Protein 3R6O (pdb70)

Organism: Mycobacteroides abscessus (strain ATCC 19977 / DSM 44196 / CCUG 20993 / CIP 104536 / JCM 13569 / NCTC 13031 / TMC 1543 / L948) (NCBI:txid561007)

Radius of gyration: 17.58 Å; Cα contacts (8 Å, |Δi|>4): 702; chains: 1; bounding box: 36×49×52 Å

Sequence (265 aa):
MNLRIVSFAWQPGVLIDDDTVAPLAPMSARELIALLPQISPLISDELVPLDSVALGAPIPEPGQVIALGFNYPTHDPVVFMKSPTSISGPRRDAVIAPRTSHALDYEIEIAVVIGKPGYRIEERSQAIKHVAGYMLANDITARDVALPFGQAQVVRGKGYPTFCPTGPWLFTTGSDTTFETFDFELRINGELRQSGSTVDMTLGFAEVVETVSATIALRAGDIILTGTPGGCGFQFDPPRYLRPGDVIEAHSAKLGKMRLPVHDEKP

Nearest PDB structures (foldseek):
  3r6o-assembly1_A-2  TM=1.004E+00  e=3.373E-67  Mycobacteroides abscessus ATCC 19977
  8suu-assembly1_B  TM=9.000E-01  e=5.835E-30  Bacillus subtilis
  6v77-assembly1_B  TM=8.816E-01  e=5.096E-28  Mycolicibacterium smegmatis MC2 155
  6j5x-assembly1_B  TM=8.726E-01  e=1.310E-27  Corynebacterium glutamicum
  6v77-assembly1_A  TM=8.722E-01  e=5.234E-27  Mycolicibacterium smegmatis MC2 155

CATH classification: 2.30.30.980 (+1 more: 3.90.850.10)

Foldseek 3Di:
DFWWWWCFVVWIWTALDPFAIDTCVVLLLLVCLQVCQPCVCVDVVPGHTPVPTHTKASLLQFPWEWEWFVQFPQGCIDIDTEASQQEIEQAEAQEAEPPAPFKKKFKFKKWFFRAWDALQDLQCLLVGTQAIKIKIQIFRCCQQCVPCVGNRRVGRYDHNRIYIARTGGGCHPPSDDDKWWKFKAKPPHTQFTDIQVRGNQHSSRVSNVVRNVDIHGGSYMYGRGGHHRMQVVDVVGDGDDQQIWMWMDIPRTGIGTYHYHYDDD

Solvent-accessible surface area: 11891 Å² total; per-residue (Å²): 75,52,20,61,8,2,7,56,92,137,43,10,0,28,13,78,55,68,116,30,12,45,87,31,83,115,112,83,8,100,60,40,5,50,54,15,99,87,45,16,82,60,31,40,96,83,120,104,68,28,136,82,34,61,8,9,11,6,2,50,128,5,51,35,0,0,0,6,11,112,1,6,99,92,43,124,26,58,65,37,87,3,37,57,106,0,25,13,1,1,106,65,27,0,58,6,8,153,91,13,169,12,4,0,0,8,0,1,0,0,0,0,0,8,108,79,16,113,149,10,115,121,95,103,0,30,70,33,6,12,0,0,0,0,0,0,2,0,2,0,44,51,16,8,101,88,99,108,142,58,69,42,104,135,0,9,14,53,89,25,0,0,1,0,0,8,18,0,16,3,17,36,95,41,119,94,38,38,72,3,95,5,40,0,81,2,82,42,82,86,22,2,78,12,22,12,108,74,17,77,30,25,10,26,49,0,0,38,65,2,0,37,109,36,62,3,183,22,0,2,0,0,0,0,0,7,5,12,17,0,0,86,68,92,140,106,72,72,47,14,122,91,60,6,24,0,49,1,90,2,91,74,0,10,59,5,130,0,34,0,101,70,69,178,166

B-factor: mean 30.68, std 13.82, range [18.3, 91.75]

Structure (mmCIF, N/CA/C/O backbone):
data_3R6O
#
_entry.id   3R6O
#
_cell.length_a   90.680
_cell.length_b   90.680
_cell.length_c   76.130
_cell.angle_alpha   90.00
_cell.angle_beta   90.00
_cell.angle_gamma   90.00
#
_symmetry.space_group_name_H-M   'I 41'
#
loop_
_entity.id
_entity.type
_entity.pdbx_description
1 polymer '2-hydroxyhepta-2,4-diene-1, 7-dioateisome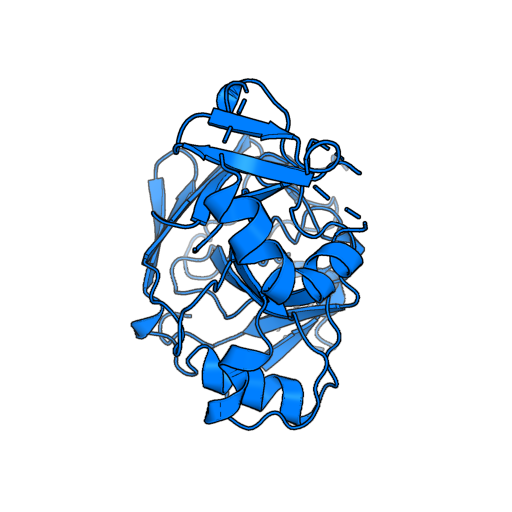rase'
2 non-polymer 'MAGNESIUM ION'
3 non-polymer 'CHLORIDE ION'
4 water water
#
loop_
_atom_site.group_PDB
_atom_site.id
_atom_site.type_symbol
_atom_site.label_atom_id
_atom_site.label_alt_id
_atom_site.label_comp_id
_atom_site.label_asym_id
_atom_site.label_entity_id
_atom_site.label_seq_id
_atom_site.pdbx_PDB_ins_code
_atom_site.Cartn_x
_atom_site.Cartn_y
_atom_site.Cartn_z
_atom_site.occupancy
_atom_site.B_iso_or_equiv
_atom_site.auth_seq_id
_atom_site.auth_comp_id
_atom_site.auth_asym_id
_atom_site.auth_atom_id
_atom_site.pdbx_PDB_model_num
ATOM 1 N N . MET A 1 22 ? 72.476 -9.785 -15.759 1.00 42.45 1 MET A N 1
ATOM 2 C CA . MET A 1 22 ? 71.038 -10.192 -15.670 1.00 42.43 1 MET A CA 1
ATOM 3 C C . MET A 1 22 ? 70.210 -9.340 -14.680 1.00 41.83 1 MET A C 1
ATOM 4 O O . MET A 1 22 ? 69.016 -9.147 -14.891 1.00 41.65 1 MET A O 1
ATOM 6 N N . ASN A 1 23 ? 70.820 -8.860 -13.600 1.00 41.51 2 ASN A N 1
ATOM 7 C CA . ASN A 1 23 ? 70.126 -7.922 -12.702 1.00 41.13 2 ASN A CA 1
ATOM 8 C C . ASN A 1 23 ? 70.087 -6.529 -13.331 1.00 40.63 2 ASN A C 1
ATOM 9 O O . ASN A 1 23 ? 71.030 -5.746 -13.218 1.00 40.45 2 ASN A O 1
ATOM 14 N N . LEU A 1 24 ? 68.985 -6.236 -14.002 1.00 40.47 3 LEU A N 1
ATOM 15 C CA . LEU A 1 24 ? 68.793 -4.940 -14.635 1.00 40.50 3 LEU A CA 1
ATOM 16 C C . LEU A 1 24 ? 68.382 -3.903 -13.606 1.00 40.38 3 LEU A C 1
ATOM 17 O O . LEU A 1 24 ? 67.811 -4.238 -12.574 1.00 39.40 3 LEU A O 1
ATOM 22 N N . ARG A 1 25 ? 68.674 -2.646 -13.912 1.00 40.95 4 ARG A N 1
ATOM 23 C CA . ARG A 1 25 ? 68.223 -1.519 -13.106 1.00 41.83 4 ARG A CA 1
ATOM 24 C C . ARG A 1 25 ? 67.296 -0.651 -13.932 1.00 42.06 4 ARG A C 1
ATOM 25 O O . ARG A 1 25 ? 67.745 0.090 -14.802 1.00 42.50 4 ARG A O 1
ATOM 33 N N . ILE A 1 26 ? 66.001 -0.737 -13.646 1.00 42.29 5 ILE A N 1
ATOM 34 C CA . ILE A 1 26 ? 64.975 -0.090 -14.459 1.00 42.10 5 ILE A CA 1
ATOM 35 C C . ILE A 1 26 ? 64.436 1.178 -13.782 1.00 42.63 5 ILE A C 1
ATOM 36 O O . ILE A 1 26 ? 64.008 1.128 -12.632 1.00 41.10 5 ILE A O 1
ATOM 41 N N . VAL A 1 27 ? 64.469 2.300 -14.510 1.00 43.29 6 VAL A N 1
ATOM 42 C CA . VAL A 1 27 ? 63.992 3.600 -14.011 1.00 43.93 6 VAL A CA 1
ATOM 43 C C . VAL A 1 27 ? 62.745 4.074 -14.749 1.00 44.45 6 VAL A C 1
ATOM 44 O O . VAL A 1 27 ? 62.305 3.448 -15.717 1.00 44.28 6 VAL A O 1
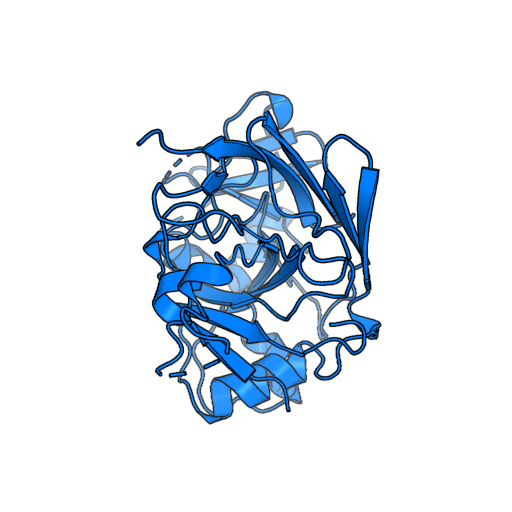ATOM 48 N N . SER A 1 28 ? 62.176 5.180 -14.269 1.00 45.01 7 SER A N 1
ATOM 49 C CA . SER A 1 28 ? 61.080 5.867 -14.938 1.00 45.68 7 SER A CA 1
ATOM 50 C C . SER A 1 28 ? 61.437 7.348 -15.094 1.00 46.41 7 SER A C 1
ATOM 51 O O . SER A 1 28 ? 61.739 8.018 -14.105 1.00 45.85 7 SER A O 1
ATOM 54 N N . PHE A 1 29 ? 61.398 7.849 -16.331 1.00 47.09 8 PHE A N 1
ATOM 55 C CA . PHE A 1 29 ? 61.724 9.251 -16.619 1.00 48.02 8 PHE A CA 1
ATOM 56 C C . PHE A 1 29 ? 60.560 10.173 -16.245 1.00 48.18 8 PHE A C 1
ATOM 57 O O . PHE A 1 29 ? 59.506 10.150 -16.888 1.00 48.21 8 PHE A O 1
ATOM 65 N N . ALA A 1 30 ? 60.752 10.977 -15.198 1.00 48.26 9 ALA A N 1
ATOM 66 C CA . ALA A 1 30 ? 59.670 11.799 -14.630 1.00 48.28 9 ALA A CA 1
ATOM 67 C C . ALA A 1 30 ? 59.384 13.043 -15.480 1.00 48.56 9 ALA A C 1
ATOM 68 O O . ALA A 1 30 ? 60.315 13.697 -15.958 1.00 48.95 9 ALA A O 1
ATOM 70 N N . TRP A 1 35 ? 54.450 7.940 -19.606 1.00 48.55 14 TRP A N 1
ATOM 71 C CA . TRP A 1 35 ? 55.371 7.081 -18.887 1.00 46.03 14 TRP A CA 1
ATOM 72 C C . TRP A 1 35 ? 56.487 6.642 -19.810 1.00 46.70 14 TRP A C 1
ATOM 73 O O . TRP A 1 35 ? 56.227 6.280 -20.959 1.00 50.34 14 TRP A O 1
ATOM 84 N N . GLN A 1 36 ? 57.728 6.677 -19.333 1.00 44.40 15 GLN A N 1
ATOM 85 C CA . GLN A 1 36 ? 58.842 6.205 -20.149 1.00 45.72 15 GLN A CA 1
ATOM 86 C C . GLN A 1 36 ? 59.863 5.454 -19.297 1.00 43.18 15 GLN A C 1
ATOM 87 O O . GLN A 1 36 ? 60.525 6.063 -18.470 1.00 41.29 15 GLN A O 1
ATOM 89 N N . PRO A 1 37 ? 60.022 4.138 -19.549 1.00 43.31 16 PRO A N 1
ATOM 90 C CA . PRO A 1 37 ? 60.992 3.295 -18.869 1.00 41.83 16 PRO A CA 1
ATOM 91 C C . PRO A 1 37 ? 62.424 3.548 -19.335 1.00 42.86 16 PRO A C 1
ATOM 92 O O . PRO A 1 37 ? 62.653 3.943 -20.476 1.00 45.15 16 PRO A O 1
ATOM 96 N N . GLY A 1 38 ? 63.385 3.313 -18.452 1.00 40.87 17 GLY A N 1
ATOM 97 C CA . GLY A 1 38 ? 64.787 3.335 -18.851 1.00 42.37 17 GLY A CA 1
ATOM 98 C C . GLY A 1 38 ? 65.499 2.185 -18.178 1.00 41.73 17 GLY A C 1
ATOM 99 O O . GLY A 1 38 ? 64.963 1.596 -17.217 1.00 38.80 17 GLY A O 1
ATOM 100 N N . VAL A 1 39 ? 66.686 1.855 -18.686 1.00 43.85 18 VAL A N 1
ATOM 101 C CA . VAL A 1 39 ? 67.595 0.929 -18.010 1.00 44.03 18 VAL A CA 1
ATOM 102 C C . VAL A 1 39 ? 68.902 1.661 -17.782 1.00 45.48 18 VAL A C 1
ATOM 103 O O . VAL A 1 39 ? 69.271 2.537 -18.576 1.00 47.57 18 VAL A O 1
ATOM 107 N N . LEU A 1 40 ? 69.610 1.298 -16.713 1.00 45.07 19 LEU A N 1
ATOM 108 C CA . LEU A 1 40 ? 70.975 1.795 -16.485 1.00 47.22 19 LEU A CA 1
ATOM 109 C C . LEU A 1 40 ? 71.997 1.099 -17.385 1.00 51.14 19 LEU A C 1
ATOM 110 O O . LEU A 1 40 ? 72.196 -0.124 -17.316 1.00 51.21 19 LEU A O 1
ATOM 115 N N . ILE A 1 41 ? 72.646 1.908 -18.220 1.00 53.99 20 ILE A N 1
ATOM 116 C CA . ILE A 1 41 ? 73.723 1.473 -19.076 1.00 58.47 20 ILE A CA 1
ATOM 117 C C . ILE A 1 41 ? 74.942 1.155 -18.212 1.00 59.67 20 ILE A C 1
ATOM 118 O O . ILE A 1 41 ? 75.529 0.090 -18.335 1.00 61.61 20 ILE A O 1
ATOM 120 N N . ASP A 1 42 ? 75.310 2.092 -17.346 1.00 59.59 21 ASP A N 1
ATOM 121 C CA . ASP A 1 42 ? 76.329 1.869 -16.315 1.00 60.78 21 ASP A CA 1
ATOM 122 C C . ASP A 1 42 ? 75.817 2.554 -15.056 1.00 58.10 21 ASP A C 1
ATOM 123 O O . ASP A 1 42 ? 74.687 3.028 -15.046 1.00 56.23 21 ASP A O 1
ATOM 125 N N . ASP A 1 43 ? 76.628 2.617 -14.001 1.00 59.43 22 ASP A N 1
ATOM 126 C CA . ASP A 1 43 ? 76.208 3.270 -12.746 1.00 57.54 22 ASP A CA 1
ATOM 127 C C . ASP A 1 43 ? 76.106 4.804 -12.827 1.00 58.14 22 ASP A C 1
ATOM 128 O O . ASP A 1 43 ? 75.672 5.445 -11.867 1.00 57.91 22 ASP A O 1
ATOM 130 N N . ASP A 1 44 ? 76.485 5.384 -13.963 1.00 60.42 23 ASP A N 1
ATOM 131 C CA . ASP A 1 44 ? 76.458 6.842 -14.172 1.00 61.58 23 ASP A CA 1
ATOM 132 C C . ASP A 1 44 ? 75.594 7.267 -15.365 1.00 60.60 23 ASP A C 1
ATOM 133 O O . ASP A 1 44 ? 75.422 8.470 -15.609 1.00 62.12 23 ASP A O 1
ATOM 138 N N . THR A 1 45 ? 75.081 6.295 -16.118 1.00 58.66 24 THR A N 1
AT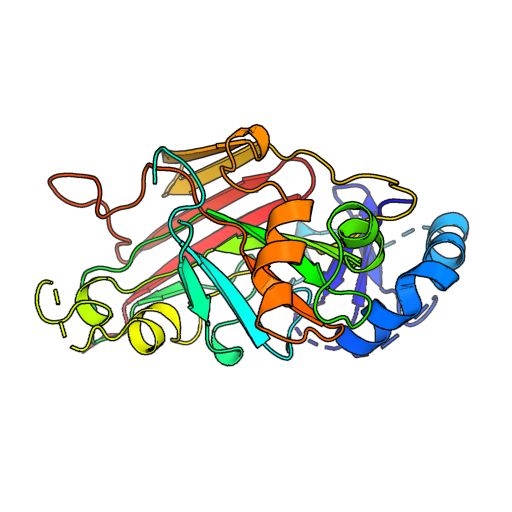OM 139 C CA . THR A 1 45 ? 74.434 6.567 -17.397 1.00 58.97 24 THR A CA 1
ATOM 140 C C . THR A 1 45 ? 73.239 5.640 -17.633 1.00 55.83 24 THR A C 1
ATOM 141 O O . THR A 1 45 ? 73.269 4.458 -17.273 1.00 54.34 24 THR A O 1
ATOM 143 N N . VAL A 1 46 ? 72.199 6.182 -18.258 1.00 55.01 25 VAL A N 1
ATOM 144 C CA . VAL A 1 46 ? 70.966 5.445 -18.503 1.00 52.99 25 VAL A CA 1
ATOM 145 C C . VAL A 1 46 ? 70.534 5.625 -19.943 1.00 55.48 25 VAL A C 1
ATOM 146 O O . VAL A 1 46 ? 70.957 6.562 -20.600 1.00 58.37 25 VAL A O 1
ATOM 148 N N . ALA A 1 47 ? 69.674 4.736 -20.424 1.00 55.08 26 ALA A N 1
ATOM 149 C CA . ALA A 1 47 ? 69.124 4.860 -21.765 1.00 58.36 26 ALA A CA 1
ATOM 150 C C . ALA A 1 47 ? 67.636 4.500 -21.824 1.00 57.13 26 ALA A C 1
ATOM 151 O O . ALA A 1 47 ? 67.172 3.638 -21.070 1.00 54.49 26 ALA A O 1
ATOM 153 N N . PRO A 1 48 ? 66.878 5.152 -22.734 1.00 60.32 27 PRO A N 1
ATOM 154 C CA . PRO A 1 48 ? 65.470 4.775 -22.917 1.00 59.89 27 PRO A CA 1
ATOM 155 C C . PRO A 1 48 ? 65.337 3.352 -23.458 1.00 61.61 27 PRO A C 1
ATOM 156 O O . PRO A 1 48 ? 66.260 2.843 -24.098 1.00 63.69 27 PRO A O 1
ATOM 160 N N . LEU A 1 49 ? 64.195 2.728 -23.174 1.00 60.91 28 LEU A N 1
ATOM 161 C CA . LEU A 1 49 ? 64.014 1.277 -23.322 1.00 61.68 28 LEU A CA 1
ATOM 162 C C . LEU A 1 49 ? 62.906 0.885 -24.321 1.00 64.93 28 LEU A C 1
ATOM 163 O O . LEU A 1 49 ? 63.053 -0.101 -25.049 1.00 67.37 28 LEU A O 1
ATOM 168 N N . ALA A 1 50 ? 61.810 1.653 -24.347 1.00 65.28 29 ALA A N 1
ATOM 169 C CA . ALA A 1 50 ? 60.700 1.457 -25.308 1.00 68.84 29 ALA A CA 1
ATOM 170 C C . ALA A 1 50 ? 61.153 1.227 -26.755 1.00 74.53 29 ALA A C 1
ATOM 171 O O . ALA A 1 50 ? 60.703 0.274 -27.408 1.00 77.11 29 ALA A O 1
ATOM 173 N N . PRO A 1 51 ? 62.026 2.112 -27.272 1.00 77.13 30 PRO A N 1
ATOM 174 C CA . PRO A 1 51 ? 62.480 1.910 -28.648 1.00 83.13 30 PRO A CA 1
ATOM 175 C C . PRO A 1 51 ? 63.158 0.551 -28.842 1.00 84.95 30 PRO A C 1
ATOM 176 O O . PRO A 1 51 ? 62.876 -0.144 -29.819 1.00 89.44 30 PRO A O 1
ATOM 180 N N . MET A 1 52 ? 64.023 0.177 -27.902 1.00 82.12 31 MET A N 1
ATOM 181 C CA . MET A 1 52 ? 64.712 -1.113 -27.948 1.00 83.47 31 MET A CA 1
ATOM 182 C C . MET A 1 52 ? 63.776 -2.224 -27.486 1.00 81.94 31 MET A C 1
ATOM 183 O O . MET A 1 52 ? 63.101 -2.850 -28.306 1.00 85.68 31 MET A O 1
ATOM 185 N N . SER A 1 62 ? 53.115 0.591 -19.793 1.00 56.99 41 SER A N 1
ATOM 186 C CA . SER A 1 62 ? 52.763 0.444 -18.379 1.00 54.66 41 SER A CA 1
ATOM 187 C C . SER A 1 62 ? 53.925 -0.184 -17.602 1.00 51.61 41 SER A C 1
ATOM 188 O O . SER A 1 62 ? 54.602 -1.082 -18.113 1.00 52.65 41 SER A O 1
ATOM 191 N N . ALA A 1 63 ? 54.161 0.297 -16.384 1.00 48.76 42 ALA A N 1
ATOM 192 C CA . ALA A 1 63 ? 55.199 -0.257 -15.506 1.00 46.18 42 ALA A CA 1
ATOM 193 C C . ALA A 1 63 ? 54.809 -1.672 -15.051 1.00 46.59 42 ALA A C 1
ATOM 194 O O . ALA A 1 63 ? 55.548 -2.648 -15.267 1.00 46.57 42 ALA A O 1
ATOM 196 N N . ARG A 1 64 ? 53.625 -1.759 -14.446 1.00 47.28 43 ARG A N 1
ATOM 197 C CA . ARG A 1 64 ? 52.982 -3.036 -14.099 1.00 48.78 43 ARG A CA 1
ATOM 198 C C . ARG A 1 64 ? 52.959 -4.029 -15.274 1.00 50.39 43 ARG A C 1
ATOM 199 O O . ARG A 1 64 ? 53.114 -5.235 -15.073 1.00 51.04 43 ARG A O 1
ATOM 207 N N . GLU A 1 65 ? 52.766 -3.519 -16.487 1.00 51.83 44 GLU A N 1
ATOM 208 C CA . GLU A 1 65 ? 52.710 -4.368 -17.692 1.00 54.61 44 GLU A CA 1
ATOM 209 C C . GLU A 1 65 ? 54.085 -4.804 -18.232 1.00 53.99 44 GLU A C 1
ATOM 210 O O . GLU A 1 65 ? 54.202 -5.864 -18.890 1.00 56.17 44 GLU A O 1
ATOM 212 N N . LEU A 1 66 ? 55.100 -3.970 -18.010 1.00 50.92 45 LEU A N 1
ATOM 213 C CA . LEU A 1 66 ? 56.503 -4.343 -18.253 1.00 49.78 45 LEU A CA 1
ATOM 214 C C . LEU A 1 66 ? 57.036 -5.264 -17.135 1.00 48.17 45 LEU A C 1
ATOM 215 O O . LEU A 1 66 ? 57.873 -6.121 -17.406 1.00 49.08 45 LEU A O 1
ATOM 220 N N . ILE A 1 67 ? 56.584 -5.082 -15.891 1.00 46.18 46 ILE A N 1
ATOM 221 C CA . ILE A 1 67 ? 56.947 -6.027 -14.823 1.00 46.09 46 ILE A CA 1
ATOM 222 C C . ILE A 1 67 ? 56.578 -7.456 -15.196 1.00 49.33 46 ILE A C 1
ATOM 223 O O . ILE A 1 67 ? 57.398 -8.376 -15.056 1.00 49.72 46 ILE A O 1
ATOM 228 N N . ALA A 1 68 ? 55.347 -7.629 -15.690 1.00 51.85 47 ALA A N 1
ATOM 229 C CA . ALA A 1 68 ? 54.793 -8.947 -15.973 1.00 55.11 47 ALA A CA 1
ATOM 230 C C . ALA A 1 68 ? 55.450 -9.636 -17.174 1.00 58.02 47 ALA A C 1
ATOM 231 O O . ALA A 1 68 ? 55.252 -10.838 -17.379 1.00 61.27 47 ALA A O 1
ATOM 233 N N . LEU A 1 69 ? 56.204 -8.877 -17.973 1.00 57.64 48 LEU A N 1
ATOM 234 C CA . LEU A 1 69 ? 56.896 -9.398 -19.154 1.00 59.97 48 LEU A CA 1
ATOM 235 C C . LEU A 1 69 ? 58.432 -9.429 -19.029 1.00 58.76 48 LEU A C 1
ATOM 236 O O . LEU A 1 69 ? 59.117 -9.854 -19.960 1.00 61.00 48 LEU A O 1
ATOM 238 N N . LEU A 1 70 ? 58.968 -9.005 -17.878 1.00 55.34 49 LEU A N 1
ATOM 239 C CA . LEU A 1 70 ? 60.427 -8.961 -17.648 1.00 54.19 49 LEU A CA 1
ATOM 240 C C . LEU A 1 70 ? 61.209 -10.281 -17.793 1.00 56.62 49 LEU A C 1
ATOM 241 O O . LEU A 1 70 ? 62.337 -10.254 -18.272 1.00 57.39 49 LEU A O 1
ATOM 246 N N . PRO A 1 71 ? 60.641 -11.427 -17.368 1.00 58.16 50 PRO A N 1
ATOM 247 C CA . PRO A 1 71 ? 61.516 -12.610 -17.341 1.00 60.60 50 PRO A CA 1
ATOM 248 C C . PRO A 1 71 ? 61.923 -13.110 -18.731 1.00 64.59 50 PRO A C 1
ATOM 249 O O . PRO A 1 71 ? 62.985 -13.715 -18.869 1.00 66.52 50 PRO A O 1
ATOM 253 N N . GLN A 1 72 ? 61.093 -12.854 -19.745 1.00 66.58 51 GLN A N 1
ATOM 254 C CA . GLN A 1 72 ? 61.362 -13.322 -21.110 1.00 71.34 51 GLN A CA 1
ATOM 255 C C . GLN A 1 72 ? 62.178 -12.313 -21.923 1.00 71.78 51 GLN A C 1
ATOM 256 O O . GLN A 1 72 ? 62.978 -12.704 -22.780 1.00 74.98 51 GLN A O 1
ATOM 258 N N . ILE A 1 73 ? 61.966 -11.024 -21.658 1.00 68.96 52 ILE A N 1
ATOM 259 C CA . ILE A 1 73 ? 62.700 -9.960 -22.335 1.00 69.40 52 ILE A CA 1
ATOM 260 C C . ILE A 1 73 ? 63.973 -9.580 -21.571 1.00 67.34 52 ILE A C 1
ATOM 261 O O . ILE A 1 73 ? 64.769 -8.773 -22.049 1.00 67.87 52 ILE A O 1
ATOM 263 N N . SER A 1 74 ? 64.166 -10.149 -20.385 1.00 65.64 53 SER A N 1
ATOM 264 C CA . SER A 1 74 ? 65.337 -9.807 -19.572 1.00 63.99 53 SER A CA 1
ATOM 265 C C . SER A 1 74 ? 66.625 -10.156 -20.329 1.00 67.59 53 SER A C 1
ATOM 266 O O . SER A 1 74 ? 67.517 -9.307 -20.436 1.00 67.10 53 SER A O 1
ATOM 269 N N . PRO A 1 75 ? 66.718 -11.394 -20.867 1.00 71.56 54 PRO A N 1
ATOM 270 C CA . PRO A 1 75 ? 67.865 -11.747 -21.707 1.00 75.75 54 PRO A CA 1
ATOM 271 C C . PRO A 1 75 ? 67.893 -10.960 -23.010 1.00 78.32 54 PRO A C 1
ATOM 272 O O . PRO A 1 75 ? 68.976 -10.649 -23.516 1.00 80.60 54 PRO A O 1
ATOM 276 N N . LEU A 1 76 ? 66.716 -10.661 -23.558 1.00 78.63 55 LEU A N 1
ATOM 277 C CA . LEU A 1 76 ? 66.628 -9.837 -24.763 1.00 81.18 55 LEU A CA 1
ATOM 278 C C . LEU A 1 76 ? 67.276 -8.493 -24.469 1.00 78.73 55 LEU A C 1
ATOM 279 O O . LEU A 1 76 ? 68.263 -8.132 -25.106 1.00 81.65 55 LEU A O 1
ATOM 281 N N . ILE A 1 77 ? 66.738 -7.782 -23.476 1.00 73.81 56 ILE A N 1
ATOM 282 C CA . ILE A 1 77 ? 67.256 -6.474 -23.061 1.00 71.25 56 ILE A CA 1
ATOM 283 C C . ILE A 1 77 ? 68.724 -6.530 -22.642 1.00 71.65 56 ILE A C 1
ATOM 284 O O . ILE A 1 77 ? 69.503 -5.640 -22.989 1.00 72.53 56 ILE A O 1
ATOM 286 N N . SER A 1 78 ? 69.098 -7.579 -21.910 1.00 71.57 57 SER A N 1
ATOM 287 C CA . SER A 1 78 ? 70.449 -7.691 -21.353 1.00 72.28 57 SER A CA 1
ATOM 288 C C . SER A 1 78 ? 71.508 -8.016 -22.404 1.00 77.58 57 SER A C 1
ATOM 289 O O . SER A 1 78 ? 72.584 -7.414 -22.392 1.00 78.79 57 SER A O 1
ATOM 292 N N . ASP A 1 79 ? 71.218 -8.976 -23.287 1.00 81.32 58 ASP A N 1
ATOM 293 C CA . ASP A 1 79 ? 72.110 -9.279 -24.417 1.00 87.04 58 ASP A CA 1
ATOM 294 C C . ASP A 1 79 ? 72.135 -8.096 -25.382 1.00 88.81 58 ASP A C 1
ATOM 295 O O . ASP A 1 79 ? 73.200 -7.700 -25.860 1.00 91.75 58 ASP A O 1
ATOM 297 N N . GLU A 1 80 ? 70.961 -7.510 -25.630 1.00 87.29 59 GLU A N 1
ATOM 298 C CA . GLU A 1 80 ? 70.837 -6.344 -26.516 1.00 89.02 59 GLU A CA 1
ATOM 299 C C . GLU A 1 80 ? 71.251 -5.046 -25.829 1.00 85.85 59 GLU A C 1
ATOM 300 O O . GLU A 1 80 ? 70.774 -3.972 -26.199 1.00 85.96 59 GLU A O 1
ATOM 302 N N . LEU A 1 81 ? 72.129 -5.141 -24.831 1.00 83.94 60 LEU A N 1
ATOM 303 C CA . LEU A 1 81 ? 72.622 -3.966 -24.121 1.00 81.19 60 LEU A CA 1
ATOM 304 C C . LEU A 1 81 ? 73.690 -3.274 -24.966 1.00 85.47 60 LEU A C 1
ATOM 305 O O . LEU A 1 81 ? 74.885 -3.484 -24.766 1.00 87.14 60 LEU A O 1
ATOM 307 N N . VAL A 1 89 ? 71.995 11.049 -21.696 1.00 69.52 68 VAL A N 1
ATOM 308 C CA . VAL A 1 89 ? 72.633 9.781 -21.351 1.00 68.33 68 VAL A CA 1
ATOM 309 C C . VAL A 1 89 ? 73.036 9.701 -19.867 1.00 65.83 68 VAL A C 1
ATOM 310 O O . VAL A 1 89 ? 72.944 8.621 -19.264 1.00 63.84 68 VAL A O 1
ATOM 312 N N . PRO A 1 90 ? 73.496 10.826 -19.273 1.00 66.70 69 PRO A N 1
ATOM 313 C CA . PRO A 1 90 ? 73.833 10.828 -17.836 1.00 64.41 69 PRO A CA 1
ATOM 314 C C . PRO A 1 90 ? 72.647 10.823 -16.868 1.00 60.04 69 PRO A C 1
ATOM 315 O O . PRO A 1 90 ? 71.627 11.472 -17.116 1.00 59.76 69 PRO A O 1
ATOM 319 N N . LEU A 1 91 ? 72.856 10.152 -15.738 1.00 57.21 70 LEU A N 1
ATOM 320 C CA . LEU A 1 91 ? 71.862 9.927 -14.698 1.00 53.22 70 LEU A CA 1
ATOM 321 C C . LEU A 1 91 ? 71.594 11.199 -13.874 1.00 53.26 70 LEU A C 1
ATOM 322 O O . LEU A 1 91 ? 70.479 11.416 -13.392 1.00 50.94 70 LEU A O 1
ATOM 327 N N . ASP A 1 92 ? 72.631 12.021 -13.706 1.00 55.70 71 ASP A N 1
ATOM 328 C CA . ASP A 1 92 ? 72.513 13.323 -13.032 1.00 56.65 71 ASP A CA 1
ATOM 329 C C . ASP A 1 92 ? 71.712 14.384 -13.831 1.00 56.94 71 ASP A C 1
ATOM 330 O O . ASP A 1 92 ? 71.318 15.416 -13.270 1.00 57.85 71 ASP A O 1
ATOM 335 N N . SER A 1 93 ? 71.477 14.124 -15.126 1.00 48.31 72 SER A N 1
ATOM 336 C CA . SER A 1 93 ? 70.854 15.096 -16.040 1.00 47.75 72 SER A CA 1
ATOM 337 C C . SER A 1 93 ? 69.382 14.836 -16.398 1.00 45.98 72 SER A C 1
ATOM 338 O O . SER A 1 93 ? 68.760 15.683 -17.033 1.00 47.07 72 SER A O 1
ATOM 341 N N . VAL A 1 94 ? 68.827 13.681 -16.026 1.00 43.38 73 VAL A N 1
ATOM 342 C CA . VAL A 1 94 ? 67.406 13.394 -16.278 1.00 41.02 73 VAL A CA 1
ATOM 343 C C . VAL A 1 94 ? 66.652 13.282 -14.980 1.00 37.93 73 VAL A C 1
ATOM 344 O O . VAL A 1 94 ? 67.190 12.826 -13.970 1.00 37.43 73 VAL A O 1
ATOM 346 N N . ALA A 1 95 ? 65.393 13.689 -15.021 1.00 35.12 74 ALA A N 1
ATOM 347 C CA . ALA A 1 95 ? 64.495 13.576 -13.886 1.00 32.72 74 ALA A CA 1
ATOM 348 C C . ALA A 1 95 ? 63.988 12.105 -13.715 1.00 30.77 74 ALA A C 1
ATOM 349 O O . ALA A 1 95 ? 63.503 11.485 -14.663 1.00 30.53 74 ALA A O 1
ATOM 351 N N . LEU A 1 96 ? 64.126 11.524 -12.518 1.00 28.48 75 LEU A N 1
ATOM 352 C CA . LEU A 1 96 ? 63.728 10.135 -12.295 1.00 27.65 75 LEU A CA 1
ATOM 353 C C . LEU A 1 96 ? 62.514 10.045 -11.375 1.00 26.48 75 LEU A C 1
ATOM 354 O O . LEU A 1 96 ? 62.451 10.729 -10.352 1.00 25.88 75 LEU A O 1
ATOM 359 N N . GLY A 1 97 ? 61.528 9.249 -11.786 1.00 26.31 76 GLY A N 1
ATOM 360 C CA . GLY A 1 97 ? 60.310 9.092 -11.047 1.00 25.38 76 GLY A CA 1
ATOM 361 C C . GLY A 1 97 ? 60.312 7.850 -10.178 1.00 24.60 76 GLY A C 1
ATOM 362 O O . GLY A 1 97 ? 61.293 7.097 -10.140 1.00 24.77 76 GLY A O 1
ATOM 363 N N . ALA A 1 98 ? 59.179 7.640 -9.512 1.00 23.84 77 ALA A N 1
ATOM 364 C CA . ALA A 1 98 ? 58.875 6.389 -8.856 1.00 23.22 77 ALA A CA 1
ATOM 365 C C . ALA A 1 98 ? 58.947 5.274 -9.920 1.00 23.79 77 ALA A C 1
ATOM 366 O O . ALA A 1 98 ? 58.281 5.364 -10.949 1.00 24.34 77 ALA A O 1
ATOM 368 N N . PRO A 1 99 ? 59.774 4.245 -9.703 1.00 23.81 78 PRO A N 1
ATOM 369 C CA . PRO A 1 99 ? 59.890 3.212 -10.756 1.00 24.49 78 PRO A CA 1
ATOM 370 C C . PRO A 1 99 ? 58.575 2.458 -11.070 1.00 24.35 78 PRO A C 1
ATOM 371 O O . PRO A 1 99 ? 58.330 2.104 -12.237 1.00 25.13 78 PRO A O 1
ATOM 375 N N . ILE A 1 100 ? 57.757 2.213 -10.040 1.00 23.47 79 ILE A N 1
ATOM 376 C CA . ILE A 1 100 ? 56.404 1.691 -10.186 1.00 23.32 79 ILE A CA 1
ATOM 377 C C . ILE A 1 100 ? 55.430 2.803 -9.787 1.00 22.95 79 ILE A C 1
ATOM 378 O O . ILE A 1 100 ? 55.163 3.013 -8.597 1.00 22.21 79 ILE A O 1
ATOM 383 N N . PRO A 1 101 ? 54.926 3.550 -10.779 1.00 23.59 80 PRO A N 1
ATOM 384 C CA . PRO A 1 101 ? 54.214 4.753 -10.384 1.00 23.36 80 PRO A CA 1
ATOM 385 C C . PRO A 1 101 ? 52.793 4.495 -9.891 1.00 22.97 80 PRO A C 1
ATOM 386 O O . PRO A 1 101 ? 52.263 5.314 -9.163 1.00 22.60 80 PRO A O 1
ATOM 390 N N . GLU A 1 102 ? 52.214 3.358 -10.239 1.00 23.12 81 GLU A N 1
ATOM 391 C CA . GLU A 1 102 ? 50.776 3.098 -9.938 1.00 22.97 81 GLU A CA 1
ATOM 392 C C . GLU A 1 102 ? 50.608 1.657 -9.515 1.00 22.64 81 GLU A C 1
ATOM 393 O O . GLU A 1 102 ? 49.945 0.886 -10.221 1.00 23.14 81 GLU A O 1
ATOM 399 N N . PRO A 1 103 ? 51.246 1.270 -8.391 1.00 21.93 82 PRO A N 1
ATOM 400 C CA . PRO A 1 103 ? 51.086 -0.077 -7.873 1.00 21.66 82 PRO A CA 1
ATOM 401 C C . PRO A 1 103 ? 49.641 -0.288 -7.454 1.00 21.55 82 PRO A C 1
ATOM 402 O O . PRO A 1 103 ? 48.979 0.673 -6.988 1.00 21.38 82 PRO A O 1
ATOM 406 N N . GLY A 1 104 ? 49.149 -1.514 -7.589 1.00 21.72 83 GLY A N 1
ATOM 407 C CA . GLY A 1 104 ? 47.756 -1.817 -7.212 1.00 21.73 83 GLY A CA 1
ATOM 408 C C . GLY A 1 104 ? 47.505 -1.644 -5.720 1.00 21.08 83 GLY A C 1
ATOM 409 O O . GLY A 1 104 ? 46.417 -1.237 -5.303 1.00 21.10 83 GLY A O 1
ATOM 410 N N . GLN A 1 105 ? 48.509 -1.999 -4.906 1.00 20.63 84 GLN A N 1
ATOM 411 C CA . GLN A 1 105 ? 48.445 -1.784 -3.481 1.00 20.15 84 GLN A CA 1
ATOM 412 C C . GLN A 1 105 ? 49.845 -1.682 -2.940 1.00 19.85 84 GLN A C 1
ATOM 413 O O . GLN A 1 105 ? 50.784 -2.247 -3.525 1.00 20.01 84 GLN A O 1
ATOM 419 N N . VAL A 1 106 ? 49.963 -0.965 -1.824 1.00 19.53 85 VAL A N 1
ATOM 420 C CA . VAL A 1 106 ? 51.246 -0.803 -1.158 1.00 19.34 85 VAL A CA 1
ATOM 421 C C . VAL A 1 106 ? 51.148 -1.272 0.281 1.00 19.19 85 VAL A C 1
ATOM 422 O O . VAL A 1 106 ? 50.430 -0.677 1.096 1.00 19.11 85 VAL A O 1
ATOM 426 N N . ILE A 1 107 ? 51.812 -2.389 0.534 1.00 19.28 86 ILE A N 1
ATOM 427 C CA . ILE A 1 107 ? 51.845 -3.021 1.839 1.00 19.31 86 ILE A CA 1
ATOM 428 C C . ILE A 1 107 ? 53.121 -2.591 2.535 1.00 19.33 86 ILE A C 1
ATOM 429 O O . ILE A 1 107 ? 54.177 -2.526 1.907 1.00 19.41 86 ILE A O 1
ATOM 434 N N . ALA A 1 108 ? 53.032 -2.269 3.817 1.00 19.38 87 ALA A N 1
ATOM 435 C CA . ALA A 1 108 ? 54.219 -1.935 4.631 1.00 19.56 87 ALA A CA 1
ATOM 436 C C . ALA A 1 108 ? 54.214 -2.763 5.912 1.00 19.91 87 ALA A C 1
ATOM 437 O O . ALA A 1 108 ? 53.157 -2.886 6.592 1.00 19.98 87 ALA A O 1
ATOM 439 N N . LEU A 1 109 ? 55.387 -3.272 6.280 1.00 20.26 88 LEU A N 1
ATOM 440 C CA . LEU A 1 109 ? 55.523 -4.042 7.503 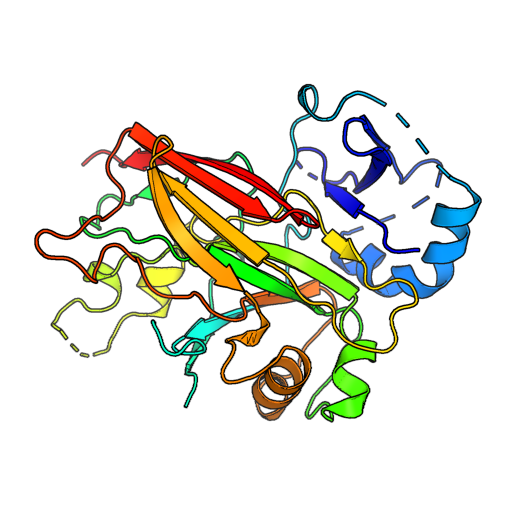1.00 20.76 88 LEU A CA 1
ATOM 441 C C . LEU A 1 109 ? 56.080 -3.194 8.648 1.00 21.12 88 LEU A C 1
ATOM 442 O O . LEU A 1 109 ? 57.113 -2.525 8.502 1.00 21.18 88 LEU A O 1
ATOM 447 N N . GLY A 1 110 ? 55.378 -3.221 9.776 1.00 21.44 89 GLY A N 1
ATOM 448 C CA . GLY A 1 110 ? 55.910 -2.741 11.046 1.00 22.06 89 GLY A CA 1
ATOM 449 C C . GLY A 1 110 ? 56.552 -3.834 11.856 1.00 22.84 89 GLY A C 1
ATOM 450 O O . GLY A 1 110 ? 56.169 -4.993 11.758 1.00 22.95 89 GLY A O 1
ATOM 451 N N . PHE A 1 111 ? 57.544 -3.451 12.670 1.00 23.48 90 PHE A N 1
ATOM 452 C CA . PHE A 1 111 ? 58.185 -4.346 13.599 1.00 24.44 90 PHE A CA 1
ATOM 453 C C . PHE A 1 111 ? 58.824 -5.567 12.946 1.00 24.53 90 PHE A C 1
ATOM 454 O O . PHE A 1 111 ? 58.735 -6.676 13.492 1.00 25.16 90 PHE A O 1
ATOM 462 N N . ASN A 1 112 ? 59.504 -5.367 11.825 1.00 24.06 91 ASN A N 1
ATOM 463 C CA . ASN A 1 112 ? 60.207 -6.474 11.194 1.00 24.28 91 ASN A CA 1
ATOM 464 C C . ASN A 1 112 ? 61.727 -6.427 11.387 1.00 25.01 91 ASN A C 1
ATOM 465 O O . ASN A 1 112 ? 62.465 -7.162 10.736 1.00 25.24 91 ASN A O 1
ATOM 470 N N . TYR A 1 113 ? 62.166 -5.533 12.263 1.00 25.46 92 TYR A N 1
ATOM 471 C CA . TYR A 1 113 ? 63.535 -5.475 12.711 1.00 26.39 92 TYR A CA 1
ATOM 472 C C . TYR A 1 113 ? 63.460 -5.421 14.244 1.00 27.38 92 TYR A C 1
ATOM 473 O O . TYR A 1 113 ? 62.510 -4.870 14.795 1.00 27.15 92 TYR A O 1
ATOM 482 N N . PRO A 1 114 ? 64.453 -5.967 14.927 1.00 30.50 93 PRO A N 1
ATOM 483 C CA . PRO A 1 114 ? 64.526 -5.888 16.407 1.00 32.88 93 PRO A CA 1
ATOM 484 C C . PRO A 1 114 ? 64.750 -4.500 17.012 1.00 34.80 93 PRO A C 1
ATOM 485 O O . PRO A 1 114 ? 64.251 -4.209 18.105 1.00 35.92 93 PRO A O 1
ATOM 489 N N . THR A 1 115 ? 65.500 -3.653 16.317 1.00 35.65 94 THR A N 1
ATOM 490 C CA . THR A 1 115 ? 65.830 -2.311 16.814 1.00 36.64 94 THR A CA 1
ATOM 491 C C . THR A 1 115 ? 64.719 -1.325 16.506 1.00 36.84 94 THR A C 1
ATOM 492 O O . THR A 1 115 ? 64.760 -0.174 16.952 1.00 36.53 94 THR A O 1
ATOM 496 N N . HIS A 1 116 ? 63.742 -1.776 15.710 1.00 37.48 95 HIS A N 1
ATOM 497 C CA . HIS A 1 116 ? 62.477 -1.079 15.553 1.00 37.86 95 HIS A CA 1
ATOM 498 C C . HIS A 1 116 ? 61.304 -1.992 15.959 1.00 38.73 95 HIS A C 1
ATOM 499 O O . HIS A 1 116 ? 61.162 -2.327 17.156 1.00 40.43 95 HIS A O 1
ATOM 506 N N . ASP A 1 128 ? 53.322 -11.099 15.088 1.00 27.07 107 ASP A N 1
ATOM 507 C CA . ASP A 1 128 ? 54.649 -10.466 15.249 1.00 27.29 107 ASP A CA 1
ATOM 508 C C . ASP A 1 128 ? 54.795 -9.196 14.389 1.00 25.50 107 ASP A C 1
ATOM 509 O O . ASP A 1 128 ? 54.368 -8.136 14.833 1.00 25.72 107 ASP A O 1
ATOM 511 N N . PRO A 1 129 ? 55.416 -9.266 13.178 1.00 24.84 108 PRO A N 1
ATOM 512 C CA . PRO A 1 129 ? 55.288 -8.038 12.362 1.00 23.91 108 PRO A CA 1
ATOM 513 C C . PRO A 1 129 ? 53.814 -7.683 12.038 1.00 23.36 108 PRO A C 1
ATOM 514 O O . PRO A 1 129 ? 52.972 -8.593 11.919 1.00 23.45 108 PRO A O 1
ATOM 518 N N . VAL A 1 130 ? 53.525 -6.379 11.893 1.00 22.89 109 VAL A N 1
ATOM 519 C CA . VAL A 1 130 ? 52.182 -5.857 11.679 1.00 22.51 109 VAL A CA 1
ATOM 520 C C . VAL A 1 130 ? 52.063 -5.429 10.227 1.00 21.67 109 VAL A C 1
ATOM 521 O O . VAL A 1 130 ? 52.931 -4.748 9.680 1.00 21.36 109 VAL A O 1
ATOM 525 N N . VAL A 1 131 ? 50.975 -5.835 9.591 1.00 21.44 110 VAL A N 1
ATOM 526 C CA . VAL A 1 131 ? 50.764 -5.449 8.249 1.00 20.83 110 VAL A CA 1
ATOM 527 C C . VAL A 1 131 ? 49.992 -4.138 8.166 1.00 20.57 110 VAL A C 1
ATOM 528 O O . VAL A 1 131 ? 48.832 -4.040 8.638 1.00 20.78 110 VAL A O 1
ATOM 532 N N . PHE A 1 132 ? 50.633 -3.150 7.541 1.00 20.20 111 PHE A N 1
ATOM 533 C CA . PHE A 1 132 ? 50.026 -1.839 7.257 1.00 19.96 111 PHE A CA 1
ATOM 534 C C . PHE A 1 132 ? 49.809 -1.706 5.791 1.00 19.60 111 PHE A C 1
ATOM 535 O O . PHE A 1 132 ? 50.420 -2.449 5.010 1.00 19.51 111 PHE A O 1
ATOM 543 N N . MET A 1 133 ? 48.968 -0.721 5.425 1.00 19.51 112 MET A N 1
ATOM 544 C CA . MET A 1 133 ? 48.766 -0.373 4.036 1.00 19.31 112 MET A CA 1
ATOM 545 C C . MET A 1 133 ? 48.957 1.137 3.860 1.00 19.22 112 MET A C 1
ATOM 546 O O . MET A 1 133 ? 48.415 1.946 4.630 1.00 19.36 112 MET A O 1
ATOM 551 N N . LYS A 1 134 ? 49.756 1.497 2.858 1.00 19.07 113 LYS A N 1
ATOM 552 C CA . LYS A 1 134 ? 49.888 2.868 2.366 1.00 19.06 113 LYS A CA 1
ATOM 553 C C . LYS A 1 134 ? 49.005 3.160 1.146 1.00 19.19 113 LYS A C 1
ATOM 554 O O . LYS A 1 134 ? 48.986 2.386 0.223 1.00 19.24 113 LYS A O 1
ATOM 560 N N . SER A 1 135 ? 48.355 4.318 1.111 1.00 19.35 114 SER A N 1
ATOM 561 C CA . SER A 1 135 ? 47.595 4.707 -0.069 1.00 19.63 114 SER A CA 1
ATOM 562 C C . SER A 1 135 ? 48.510 4.696 -1.283 1.00 19.67 114 SER A C 1
ATOM 563 O O . SER A 1 135 ? 49.643 5.205 -1.188 1.00 19.55 114 SER A O 1
ATOM 566 N N . PRO A 1 136 ? 48.057 4.089 -2.397 1.00 19.94 115 PRO A N 1
ATOM 567 C CA . PRO A 1 136 ? 48.929 4.157 -3.599 1.00 20.16 115 PRO A CA 1
ATOM 568 C C . PRO A 1 136 ? 49.252 5.583 -4.026 1.00 20.40 115 PRO A C 1
ATOM 569 O O . PRO A 1 136 ? 50.271 5.817 -4.701 1.00 20.55 115 PRO A O 1
ATOM 573 N N . THR A 1 137 ? 48.435 6.554 -3.642 1.00 20.52 116 THR A N 1
ATOM 574 C CA . THR A 1 137 ? 48.720 7.941 -4.072 1.00 20.85 116 THR A CA 1
ATOM 575 C C . THR A 1 137 ? 49.755 8.636 -3.171 1.00 20.53 116 THR A C 1
ATOM 576 O O . THR A 1 137 ? 49.990 9.835 -3.322 1.00 20.79 116 THR A O 1
ATOM 580 N N . SER A 1 138 ? 50.288 7.903 -2.185 1.00 20.06 117 SER A N 1
ATOM 581 C CA . SER A 1 138 ? 51.440 8.354 -1.429 1.00 19.87 117 SER A CA 1
ATOM 582 C C . SER A 1 138 ? 52.760 8.190 -2.212 1.00 19.99 117 SER A C 1
ATOM 583 O O . SER A 1 138 ? 53.766 8.811 -1.838 1.00 20.02 117 SER A O 1
ATOM 586 N N . ILE A 1 139 ? 52.743 7.328 -3.245 1.00 20.14 118 ILE A N 1
ATOM 587 C CA . ILE A 1 139 ? 53.939 6.959 -3.991 1.00 20.35 118 ILE A CA 1
ATOM 588 C C . ILE A 1 139 ? 54.557 8.210 -4.578 1.00 20.77 118 ILE A C 1
ATOM 589 O O . ILE A 1 139 ? 53.842 9.133 -5.032 1.00 21.08 118 ILE A O 1
ATOM 594 N N . SER A 1 140 ? 55.878 8.217 -4.545 1.00 20.88 119 SER A N 1
ATOM 595 C CA . SER A 1 140 ? 56.675 9.373 -4.853 1.00 21.29 119 SER A CA 1
ATOM 596 C C . SER A 1 140 ? 58.037 8.948 -5.343 1.00 21.64 119 SER A C 1
ATOM 597 O O . SER A 1 140 ? 58.455 7.794 -5.169 1.00 21.49 119 SER A O 1
ATOM 600 N N . GLY A 1 141 ? 58.752 9.904 -5.910 1.00 22.20 120 GLY A N 1
ATOM 601 C CA . GLY A 1 141 ? 60.022 9.622 -6.569 1.00 22.75 120 GLY A CA 1
ATOM 602 C C . GLY A 1 141 ? 61.239 9.797 -5.689 1.00 22.75 120 GLY A C 1
ATOM 603 O O . GLY A 1 141 ? 61.147 10.321 -4.588 1.00 22.38 120 GLY A O 1
ATOM 604 N N . PRO A 1 142 ? 62.412 9.424 -6.198 1.00 23.31 121 PRO A N 1
ATOM 605 C CA . PRO A 1 142 ? 63.644 9.411 -5.394 1.00 23.45 121 PRO A CA 1
ATOM 606 C C . PRO A 1 142 ? 64.295 10.746 -5.104 1.00 23.83 121 PRO A C 1
ATOM 607 O O . PRO A 1 142 ? 65.275 10.783 -4.353 1.00 24.01 121 PRO A O 1
ATOM 611 N N . ARG A 1 143 ? 63.806 11.818 -5.738 1.00 24.09 122 ARG A N 1
ATOM 612 C CA A ARG A 1 143 ? 64.335 13.150 -5.505 0.40 24.51 122 ARG A CA 1
ATOM 613 C CA B ARG A 1 143 ? 64.324 13.143 -5.489 0.60 24.50 122 ARG A CA 1
ATOM 614 C C . ARG A 1 143 ? 63.219 14.122 -5.144 1.00 24.16 122 ARG A C 1
ATOM 615 O O . ARG A 1 143 ? 63.446 15.327 -5.081 1.00 24.57 122 ARG A O 1
ATOM 630 N N . ASP A 1 144 ? 62.029 13.598 -4.886 1.00 23.50 123 ASP A N 1
ATOM 631 C CA . ASP A 1 144 ? 60.875 14.418 -4.668 1.00 23.29 123 ASP A CA 1
ATOM 632 C C . ASP A 1 144 ? 60.759 14.820 -3.203 1.00 22.87 123 ASP A C 1
ATOM 633 O O . ASP A 1 14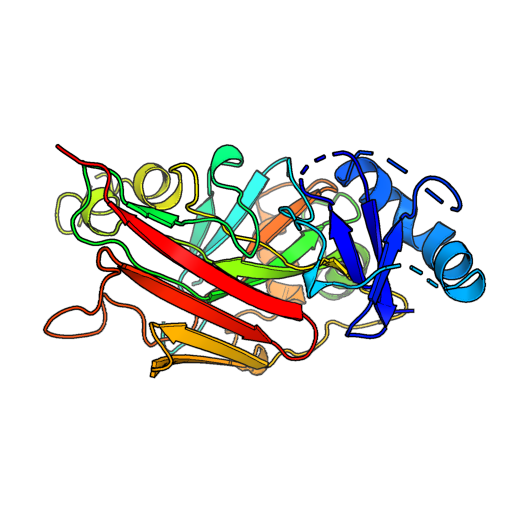4 ? 61.071 14.028 -2.305 1.00 22.49 123 ASP A O 1
ATOM 638 N N . ALA A 1 145 ? 60.240 16.016 -2.968 1.00 23.03 124 ALA A N 1
ATOM 639 C CA . ALA A 1 145 ? 60.070 16.497 -1.626 1.00 22.80 124 ALA A CA 1
ATOM 640 C C . ALA A 1 145 ? 59.074 15.642 -0.860 1.00 22.14 124 ALA A C 1
ATOM 641 O O . ALA A 1 145 ? 58.079 15.158 -1.423 1.00 21.91 124 ALA A O 1
ATOM 643 N N . VAL A 1 146 ? 59.366 15.458 0.415 1.00 21.96 125 VAL A N 1
ATOM 644 C CA . VAL A 1 146 ? 58.369 15.016 1.400 1.00 21.53 125 VAL A CA 1
ATOM 645 C C . VAL A 1 146 ? 57.712 16.250 1.979 1.00 21.78 125 VAL A C 1
ATOM 646 O O . VAL A 1 146 ? 58.394 17.183 2.400 1.00 22.20 125 VAL A O 1
ATOM 650 N N . ILE A 1 147 ? 56.384 16.249 2.001 1.00 21.60 126 ILE A N 1
ATOM 651 C CA . ILE A 1 147 ? 55.629 17.426 2.344 1.00 21.93 126 ILE A CA 1
ATOM 652 C C . ILE A 1 147 ? 54.907 17.085 3.609 1.00 21.78 126 ILE A C 1
ATOM 653 O O . ILE A 1 147 ? 54.048 16.214 3.610 1.00 21.44 126 ILE A O 1
ATOM 658 N N . ALA A 1 148 ? 55.282 17.761 4.689 1.00 22.13 127 ALA A N 1
ATOM 659 C CA . ALA A 1 148 ? 54.645 17.534 5.981 1.00 22.19 127 ALA A CA 1
ATOM 660 C C . ALA A 1 148 ? 53.337 18.298 6.039 1.00 22.47 127 ALA A C 1
ATOM 661 O O . ALA A 1 148 ? 53.336 19.544 5.949 1.00 22.97 127 ALA A O 1
ATOM 663 N N . PRO A 1 149 ? 52.220 17.577 6.224 1.00 22.26 128 PRO A N 1
ATOM 664 C CA . PRO A 1 149 ? 50.952 18.250 6.157 1.00 22.62 128 PRO A CA 1
ATOM 665 C C . PRO A 1 149 ? 50.776 19.231 7.302 1.00 23.28 128 PRO A C 1
ATOM 666 O O . PRO A 1 149 ? 51.431 19.089 8.337 1.00 23.42 128 PRO A O 1
ATOM 670 N N . ARG A 1 150 ? 49.903 20.219 7.079 1.00 26.94 129 ARG A N 1
ATOM 671 C CA . ARG A 1 150 ? 49.440 21.168 8.082 1.00 29.69 129 ARG A CA 1
ATOM 672 C C . ARG A 1 150 ? 49.043 20.493 9.389 1.00 30.11 129 ARG A C 1
ATOM 673 O O . ARG A 1 150 ? 49.269 21.036 10.445 1.00 31.20 129 ARG A O 1
ATOM 681 N N . THR A 1 151 ? 48.453 19.307 9.305 1.00 30.57 130 THR A N 1
ATOM 682 C CA . THR A 1 151 ? 47.947 18.597 10.492 1.00 31.52 130 THR A CA 1
ATOM 683 C C . THR A 1 151 ? 48.993 17.758 11.301 1.00 30.40 130 THR A C 1
ATOM 684 O O . THR A 1 151 ? 48.603 16.976 12.177 1.00 31.14 130 THR A O 1
ATOM 688 N N . SER A 1 152 ? 50.293 17.879 11.011 1.00 27.93 131 SER A N 1
ATOM 689 C CA . SER A 1 152 ? 51.281 17.062 11.696 1.00 26.70 131 SER A CA 1
ATOM 690 C C . SER A 1 152 ? 52.483 17.857 12.132 1.00 27.02 131 SER A C 1
ATOM 691 O O . SER A 1 152 ? 53.058 18.638 11.365 1.00 26.91 131 SER A O 1
ATOM 694 N N . HIS A 1 153 ? 52.865 17.617 13.377 1.00 27.01 132 HIS A N 1
ATOM 695 C CA . HIS A 1 153 ? 54.065 18.180 13.982 1.00 27.48 132 HIS A CA 1
ATOM 696 C C . HIS A 1 153 ? 54.999 17.038 14.436 1.00 26.00 132 HIS A C 1
ATOM 697 O O . HIS A 1 153 ? 55.871 17.231 15.275 1.00 26.55 132 HIS A O 1
ATOM 704 N N . ALA A 1 154 ? 54.829 15.850 13.855 1.00 25.04 133 ALA A N 1
ATOM 705 C CA . ALA A 1 154 ? 55.642 14.698 14.249 1.00 24.63 133 ALA A CA 1
ATOM 706 C C . ALA A 1 154 ? 55.815 13.772 13.073 1.00 23.50 133 ALA A C 1
ATOM 707 O O . ALA A 1 154 ? 55.380 12.633 13.118 1.00 23.11 133 ALA A O 1
ATOM 709 N N . LEU A 1 155 ? 56.459 14.277 12.021 1.00 23.12 134 LEU A N 1
ATOM 710 C CA . LEU A 1 155 ? 56.688 13.520 10.805 1.00 22.22 134 LEU A CA 1
ATOM 711 C C . LEU A 1 155 ? 57.965 12.704 10.888 1.00 21.94 134 LEU A C 1
ATOM 712 O O . LEU A 1 155 ? 59.070 13.259 11.075 1.00 22.32 134 LEU A O 1
ATOM 717 N N . ASP A 1 156 ? 57.812 11.383 10.766 1.00 21.41 135 ASP A N 1
ATOM 718 C CA . ASP A 1 156 ? 58.941 10.478 10.880 1.00 21.28 135 ASP A CA 1
ATOM 719 C C . ASP A 1 156 ? 59.342 9.842 9.532 1.00 20.61 135 ASP A C 1
ATOM 720 O O . ASP A 1 156 ? 58.527 9.705 8.620 1.00 20.16 135 ASP A O 1
ATOM 725 N N . TYR A 1 157 ? 60.596 9.417 9.482 1.00 20.72 136 TYR A N 1
ATOM 726 C CA . TYR A 1 157 ? 61.236 8.701 8.377 1.00 20.34 136 TYR A CA 1
ATOM 727 C C . TYR A 1 157 ? 61.468 7.233 8.760 1.00 20.26 136 TYR A C 1
ATOM 728 O O . TYR A 1 157 ? 61.665 6.899 9.936 1.00 20.72 136 TYR A O 1
ATOM 737 N N . GLU A 1 158 ? 61.423 6.359 7.752 1.00 19.82 137 GLU A N 1
ATOM 738 C CA . GLU A 1 158 ? 61.643 4.937 7.937 1.00 19.81 137 GLU A CA 1
ATOM 739 C C . GLU A 1 158 ? 62.191 4.355 6.642 1.00 19.63 137 GLU A C 1
ATOM 740 O O . GLU A 1 158 ? 61.400 4.039 5.759 1.00 19.18 137 GLU A O 1
ATOM 746 N N . ILE A 1 159 ? 63.502 4.226 6.540 1.00 20.10 138 ILE A N 1
ATOM 747 C CA . ILE A 1 159 ? 64.130 3.595 5.367 1.00 20.16 138 ILE A CA 1
ATOM 748 C C . ILE A 1 159 ? 63.816 2.107 5.325 1.00 20.04 138 ILE A C 1
ATOM 749 O O . ILE A 1 159 ? 63.921 1.410 6.311 1.00 20.33 138 ILE A O 1
ATOM 754 N N . GLU A 1 160 ? 63.373 1.637 4.169 1.00 19.74 139 GLU A N 1
ATOM 755 C CA . GLU A 1 160 ? 63.021 0.228 4.017 1.00 19.69 139 GLU A CA 1
ATOM 756 C C . GLU A 1 160 ? 63.419 -0.257 2.636 1.00 19.87 139 GLU A C 1
ATOM 757 O O . GLU A 1 160 ? 63.491 0.518 1.683 1.00 19.87 139 GLU A O 1
ATOM 763 N N . ILE A 1 161 ? 63.627 -1.558 2.537 1.00 20.16 140 ILE A N 1
ATOM 764 C CA . ILE A 1 161 ? 63.769 -2.197 1.269 1.00 20.40 140 ILE A CA 1
ATOM 765 C C . ILE A 1 161 ? 62.360 -2.744 0.849 1.00 19.89 140 ILE A C 1
ATOM 766 O O . ILE A 1 161 ? 61.686 -3.468 1.624 1.00 19.70 140 ILE A O 1
ATOM 771 N N . ALA A 1 162 ? 61.940 -2.382 -0.348 1.00 19.82 141 ALA A N 1
ATOM 772 C CA . ALA A 1 162 ? 60.688 -2.861 -0.942 1.00 19.56 141 ALA A CA 1
ATOM 773 C C . ALA A 1 162 ? 60.950 -3.959 -1.940 1.00 20.10 141 ALA A C 1
ATOM 774 O O . ALA A 1 162 ? 61.919 -3.897 -2.709 1.00 20.71 141 ALA A O 1
ATOM 776 N N . VAL A 1 163 ? 60.060 -4.939 -1.968 1.00 20.01 142 VAL A N 1
ATOM 777 C CA . VAL A 1 163 ? 59.994 -5.852 -3.108 1.00 20.57 142 VAL A CA 1
ATOM 778 C C . VAL A 1 163 ? 58.758 -5.502 -3.906 1.00 20.40 142 VAL A C 1
ATOM 779 O O . VAL A 1 163 ? 57.705 -5.063 -3.365 1.00 19.85 142 VAL A O 1
ATOM 783 N N . VAL A 1 164 ? 58.908 -5.717 -5.197 1.00 21.06 143 VAL A N 1
ATOM 784 C CA . VAL A 1 164 ? 57.890 -5.539 -6.147 1.00 21.25 143 VAL A CA 1
ATOM 785 C C . VAL A 1 164 ? 57.468 -6.902 -6.705 1.00 21.77 143 VAL A C 1
ATOM 786 O O . VAL A 1 164 ? 58.306 -7.677 -7.173 1.00 22.45 143 VAL A O 1
ATOM 790 N N . ILE A 1 165 ? 56.164 -7.139 -6.750 1.00 21.61 144 ILE A N 1
ATOM 791 C CA . ILE A 1 165 ? 55.628 -8.435 -7.134 1.00 22.10 144 ILE A CA 1
ATOM 792 C C . ILE A 1 165 ? 55.583 -8.509 -8.652 1.00 23.08 144 ILE A C 1
ATOM 793 O O . ILE A 1 165 ? 55.207 -7.539 -9.333 1.00 23.28 144 ILE A O 1
ATOM 798 N N . GLY A 1 166 ? 55.982 -9.653 -9.185 1.00 23.85 145 GLY A N 1
ATOM 799 C CA . GLY A 1 166 ? 56.071 -9.839 -10.637 1.00 25.03 145 GLY A CA 1
ATOM 800 C C . GLY A 1 166 ? 55.098 -10.852 -11.211 1.00 25.69 145 GLY A C 1
ATOM 801 O O . GLY A 1 166 ? 54.798 -10.795 -12.389 1.00 26.67 145 GLY A O 1
ATOM 802 N N . LYS A 1 167 ? 54.625 -11.778 -10.382 1.00 25.30 146 LYS A N 1
ATOM 803 C CA . LYS A 1 167 ? 53.622 -12.743 -10.770 1.00 25.89 146 LYS A CA 1
ATOM 804 C C . LYS A 1 167 ? 52.625 -12.809 -9.663 1.00 25.05 146 LYS A C 1
ATOM 805 O O . LYS A 1 167 ? 53.022 -12.870 -8.510 1.00 24.32 146 LYS A O 1
ATOM 811 N N . PRO A 1 168 ? 51.334 -12.856 -10.014 1.00 25.34 147 PRO A N 1
ATOM 812 C CA . PRO A 1 168 ? 50.283 -12.905 -8.995 1.00 24.74 147 PRO A CA 1
ATOM 813 C C . PRO A 1 168 ? 50.335 -14.162 -8.147 1.00 24.77 147 PRO A C 1
ATOM 814 O O . PRO A 1 168 ? 50.790 -15.212 -8.599 1.00 25.52 147 PRO A O 1
ATOM 818 N N . GLY A 1 169 ? 49.842 -14.060 -6.921 1.00 24.12 148 GLY A N 1
ATOM 819 C CA . GLY A 1 169 ? 49.845 -15.189 -6.026 1.00 24.28 148 GLY A CA 1
ATOM 820 C C . GLY A 1 169 ? 49.103 -14.933 -4.732 1.00 23.76 148 GLY A C 1
ATOM 821 O O . GLY A 1 169 ? 48.896 -13.793 -4.344 1.00 23.08 148 GLY A O 1
ATOM 822 N N . TYR A 1 170 ? 48.699 -16.034 -4.103 1.00 24.25 149 TYR A N 1
ATOM 823 C CA . TYR A 1 170 ? 47.938 -16.050 -2.870 1.00 24.12 149 TYR A CA 1
ATOM 824 C C . TYR A 1 170 ? 48.334 -17.325 -2.135 1.00 24.72 149 TYR A C 1
ATOM 825 O O . TYR A 1 170 ? 48.383 -18.388 -2.745 1.00 25.51 149 TYR A O 1
ATOM 834 N N . ARG A 1 171 ? 48.636 -17.228 -0.836 1.00 24.50 150 ARG A N 1
ATOM 835 C CA . ARG A 1 171 ? 49.212 -18.366 -0.075 1.00 25.20 150 ARG A CA 1
ATOM 836 C C . ARG A 1 171 ? 50.453 -18.929 -0.806 1.00 25.49 150 ARG A C 1
ATOM 837 O O . ARG A 1 171 ? 50.571 -20.140 -1.040 1.00 26.44 150 ARG A O 1
ATOM 845 N N . ILE A 1 172 ? 51.341 -18.011 -1.152 1.00 24.79 151 ILE A N 1
ATOM 846 C CA . ILE A 1 172 ? 52.624 -18.301 -1.776 1.00 25.06 151 ILE A CA 1
ATOM 847 C C . ILE A 1 172 ? 53.485 -19.034 -0.772 1.00 25.63 151 ILE A C 1
ATOM 848 O O . ILE A 1 172 ? 53.628 -18.595 0.365 1.00 25.31 151 ILE A O 1
ATOM 853 N N . GLU A 1 173 ? 54.046 -20.161 -1.193 1.00 26.62 152 GLU A N 1
ATOM 854 C CA A GLU A 1 173 ? 54.893 -20.946 -0.316 0.50 27.42 152 GLU A CA 1
ATOM 855 C CA B GLU A 1 173 ? 54.923 -20.952 -0.331 0.50 27.43 152 GLU A CA 1
ATOM 856 C C . GLU A 1 173 ? 56.279 -20.265 -0.281 1.00 27.13 152 GLU A C 1
ATOM 857 O O . GLU A 1 173 ? 56.748 -19.688 -1.291 1.00 26.78 152 GLU A O 1
ATOM 868 N N . ARG A 1 174 ? 56.915 -20.304 0.881 1.00 27.41 153 ARG A N 1
ATOM 869 C CA . ARG A 1 174 ? 58.232 -19.724 1.091 1.00 27.38 153 ARG A CA 1
ATOM 870 C C . ARG A 1 174 ? 59.225 -20.000 -0.047 1.00 27.88 153 ARG A C 1
ATOM 871 O O . ARG A 1 174 ? 59.832 -19.078 -0.554 1.00 27.34 153 ARG A O 1
ATOM 879 N N . SER A 1 175 ? 59.375 -21.254 -0.462 1.00 29.07 154 SER A N 1
ATOM 880 C CA . SER A 1 175 ? 60.416 -21.608 -1.427 1.00 29.90 154 SER A CA 1
ATOM 881 C C . SER A 1 175 ? 60.104 -21.111 -2.846 1.00 29.43 154 SER A C 1
ATOM 882 O O . SER A 1 175 ? 60.980 -21.076 -3.699 1.00 29.99 154 SER A O 1
ATOM 885 N N . GLN A 1 176 ? 58.854 -20.750 -3.079 1.00 28.61 155 GLN A N 1
ATOM 886 C CA . GLN A 1 176 ? 58.380 -20.172 -4.330 1.00 28.20 155 GLN A CA 1
ATOM 887 C C . GLN A 1 176 ? 58.259 -18.652 -4.304 1.00 26.93 155 GLN A C 1
ATOM 888 O O . GLN A 1 176 ? 58.034 -18.063 -5.338 1.00 26.74 155 GLN A O 1
ATOM 894 N N . ALA A 1 177 ? 58.436 -18.011 -3.148 1.00 26.23 156 ALA A N 1
ATOM 895 C CA . ALA A 1 177 ? 58.359 -16.546 -3.045 1.00 25.11 156 ALA A CA 1
ATOM 896 C C . ALA A 1 177 ? 59.199 -15.815 -4.119 1.00 25.19 156 ALA A C 1
ATOM 897 O O . ALA A 1 177 ? 58.749 -14.835 -4.699 1.00 24.59 156 ALA A O 1
ATOM 899 N N . ILE A 1 178 ? 60.420 -16.284 -4.357 1.00 26.09 157 ILE A N 1
ATOM 900 C CA . ILE A 1 178 ? 61.361 -15.645 -5.301 1.00 26.43 157 ILE A CA 1
ATOM 901 C C . ILE A 1 178 ? 60.790 -15.574 -6.732 1.00 26.73 157 ILE A C 1
ATOM 902 O O . ILE A 1 178 ? 61.028 -14.582 -7.459 1.00 26.61 157 ILE A O 1
ATOM 907 N N . LYS A 1 179 ? 60.024 -16.601 -7.117 1.00 27.25 158 LYS A N 1
ATOM 908 C CA . LYS A 1 179 ? 59.363 -16.669 -8.429 1.00 27.73 158 LYS A CA 1
ATOM 909 C C . LYS A 1 179 ? 58.293 -15.586 -8.644 1.00 26.79 158 LYS A C 1
ATOM 910 O O . LYS A 1 179 ? 57.919 -15.336 -9.802 1.00 27.28 158 LYS A O 1
ATOM 912 N N . HIS A 1 180 ? 57.810 -14.980 -7.555 1.00 25.65 159 HIS A N 1
ATOM 913 C CA . HIS A 1 180 ? 56.810 -13.914 -7.586 1.00 24.81 159 HIS A CA 1
ATOM 914 C C . HIS A 1 180 ? 57.365 -12.501 -7.415 1.00 24.15 159 HIS A C 1
ATOM 915 O O . HIS A 1 180 ? 56.582 -11.537 -7.388 1.00 23.52 159 HIS A O 1
ATOM 922 N N . VAL A 1 181 ? 58.684 -12.358 -7.244 1.00 24.37 160 VAL A N 1
ATOM 923 C CA . VAL A 1 181 ? 59.272 -11.039 -7.063 1.00 23.88 160 VAL A CA 1
ATOM 924 C C . VAL A 1 181 ? 60.002 -10.615 -8.345 1.00 24.74 160 VAL A C 1
ATOM 925 O O . VAL A 1 181 ? 60.930 -11.266 -8.798 1.00 25.70 160 VAL A O 1
ATOM 929 N N . ALA A 1 182 ? 59.551 -9.503 -8.923 1.00 24.55 161 ALA A N 1
ATOM 930 C CA . ALA A 1 182 ? 60.188 -8.946 -10.090 1.00 25.47 161 ALA A CA 1
ATOM 931 C C . ALA A 1 182 ? 61.489 -8.268 -9.690 1.00 25.49 161 ALA A C 1
ATOM 932 O O . ALA A 1 182 ? 62.401 -8.221 -10.469 1.00 26.53 161 ALA A O 1
ATOM 934 N N . GLY A 1 183 ? 61.553 -7.672 -8.496 1.00 24.47 162 GLY A N 1
ATOM 935 C CA . GLY A 1 183 ? 62.802 -7.055 -8.062 1.00 24.58 162 GLY A CA 1
ATOM 936 C C . GLY A 1 183 ? 62.652 -6.229 -6.793 1.00 23.48 162 GLY A C 1
ATOM 937 O O . GLY A 1 183 ? 61.737 -6.461 -6.003 1.00 22.67 162 GLY A O 1
ATOM 938 N N . TYR A 1 184 ? 63.565 -5.278 -6.615 1.00 23.61 163 TYR A N 1
ATOM 939 C CA . TYR A 1 184 ? 63.705 -4.576 -5.348 1.00 22.82 163 TYR A CA 1
ATOM 940 C C . TYR A 1 184 ? 63.868 -3.075 -5.571 1.00 22.75 163 TYR A C 1
ATOM 941 O O . TYR A 1 184 ? 64.437 -2.638 -6.581 1.00 23.59 163 TYR A O 1
ATOM 950 N N . MET A 1 185 ? 63.407 -2.272 -4.616 1.00 21.92 164 MET A N 1
ATOM 951 C CA . MET A 1 185 ? 63.559 -0.801 -4.680 1.00 21.89 164 MET A CA 1
ATOM 952 C C . MET A 1 185 ? 63.837 -0.276 -3.282 1.00 21.34 164 MET A C 1
ATOM 953 O O . MET A 1 185 ? 63.333 -0.839 -2.287 1.00 20.76 164 MET A O 1
ATOM 958 N N . LEU A 1 186 ? 64.582 0.821 -3.214 1.00 21.65 165 LEU A N 1
ATOM 959 C CA . LEU A 1 186 ? 64.719 1.552 -1.958 1.00 21.23 165 LEU A CA 1
ATOM 960 C C . LEU A 1 186 ? 63.388 2.261 -1.724 1.00 20.52 165 LEU A C 1
ATOM 961 O O . LEU A 1 186 ? 62.699 2.639 -2.675 1.00 20.60 165 LEU A O 1
ATOM 966 N N . ALA A 1 187 ? 62.981 2.397 -0.469 1.00 19.97 166 ALA A N 1
ATOM 967 C CA . ALA A 1 187 ? 61.740 3.064 -0.163 1.00 19.45 166 ALA A CA 1
ATOM 968 C C . ALA A 1 187 ? 61.807 3.774 1.193 1.00 19.27 166 ALA A C 1
ATOM 969 O O . ALA A 1 187 ? 62.734 3.539 1.971 1.00 19.50 166 ALA A O 1
ATOM 971 N N . ASN A 1 188 ? 60.822 4.626 1.459 1.00 19.01 167 ASN A N 1
ATOM 972 C CA . ASN A 1 188 ? 60.618 5.185 2.850 1.00 18.89 167 ASN A CA 1
ATOM 973 C C . ASN A 1 188 ? 59.159 5.083 3.301 1.00 18.53 167 ASN A C 1
ATOM 974 O O . ASN A 1 188 ? 58.260 5.501 2.578 1.00 18.48 167 ASN A O 1
ATOM 979 N N . ASP A 1 189 ? 58.886 4.496 4.473 1.00 18.45 168 ASP A N 1
ATOM 980 C CA . ASP A 1 189 ? 57.529 4.521 5.000 1.00 18.31 168 ASP A CA 1
ATOM 981 C C . ASP A 1 189 ? 57.385 5.770 5.889 1.00 18.58 168 ASP A C 1
ATOM 982 O O . ASP A 1 189 ? 57.486 5.680 7.102 1.00 18.82 168 ASP A O 1
ATOM 987 N N . ILE A 1 190 ? 57.212 6.934 5.261 1.00 18.69 169 ILE A N 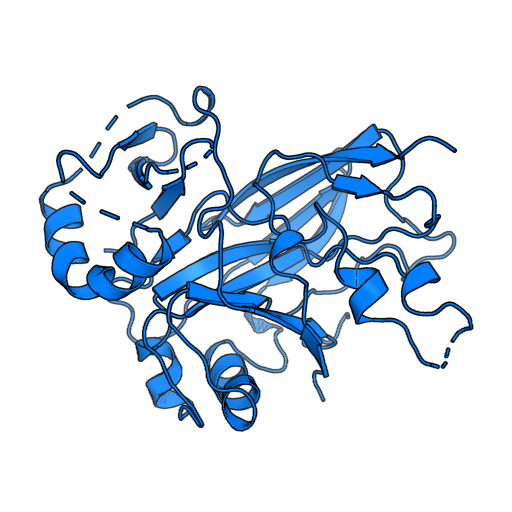1
ATOM 988 C CA . ILE A 1 190 ? 56.999 8.198 5.970 1.00 19.06 169 ILE A CA 1
ATOM 989 C C . ILE A 1 190 ? 55.678 8.113 6.714 1.00 19.15 169 ILE A C 1
ATOM 990 O O . ILE A 1 190 ? 54.649 7.740 6.124 1.00 19.00 169 ILE A O 1
ATOM 995 N N . THR A 1 191 ? 55.697 8.564 7.958 1.00 19.56 170 THR A N 1
ATOM 996 C CA . THR A 1 191 ? 54.588 8.386 8.894 1.00 19.87 170 THR A CA 1
ATOM 997 C C . THR A 1 191 ? 54.456 9.638 9.779 1.00 20.55 170 THR A C 1
ATOM 998 O O . THR A 1 191 ? 55.443 10.133 10.309 1.00 20.83 170 THR A O 1
ATOM 1002 N N . ALA A 1 192 ? 53.243 10.160 9.881 1.00 20.92 171 ALA A N 1
ATOM 1003 C CA . ALA A 1 192 ? 52.919 11.295 10.708 1.00 21.73 171 ALA A CA 1
ATOM 1004 C C . ALA A 1 192 ? 52.413 10.671 12.000 1.00 22.25 171 ALA A C 1
ATOM 1005 O O . ALA A 1 192 ? 51.273 10.225 12.063 1.00 22.44 171 ALA A O 1
ATOM 1007 N N . ARG A 1 193 ? 53.272 10.611 13.015 1.00 22.64 172 ARG A N 1
ATOM 1008 C CA . ARG A 1 193 ? 53.007 9.743 14.166 1.00 23.20 172 ARG A CA 1
ATOM 1009 C C . ARG A 1 193 ? 51.897 10.283 15.055 1.00 24.24 172 ARG A C 1
ATOM 1010 O O . ARG A 1 193 ? 51.204 9.502 15.735 1.00 24.76 172 ARG A O 1
ATOM 1018 N N . ASP A 1 194 ? 51.746 11.607 15.059 1.00 24.70 173 ASP A N 1
ATOM 1019 C CA . ASP A 1 194 ? 50.696 12.281 15.831 1.00 25.86 173 ASP A CA 1
ATOM 1020 C C . ASP A 1 194 ? 49.330 12.099 15.180 1.00 25.80 173 ASP A C 1
ATOM 1021 O O . ASP A 1 194 ? 48.337 11.945 15.865 1.00 26.70 173 ASP A O 1
ATOM 1026 N N . VAL A 1 195 ? 49.291 12.064 13.852 1.00 24.86 174 VAL A N 1
ATOM 1027 C CA . VAL A 1 195 ? 48.072 11.719 13.137 1.00 24.81 174 VAL A CA 1
ATOM 1028 C C . VAL A 1 195 ? 47.700 10.234 13.319 1.00 24.55 174 VAL A C 1
ATOM 1029 O O . VAL A 1 195 ? 46.540 9.876 13.401 1.00 25.07 174 VAL A O 1
ATOM 1033 N N . ALA A 1 196 ? 48.712 9.384 13.292 1.00 23.82 175 ALA A N 1
ATOM 1034 C CA . ALA A 1 196 ? 48.553 7.949 13.428 1.00 23.92 175 ALA A CA 1
ATOM 1035 C C . ALA A 1 196 ? 48.057 7.540 14.805 1.00 26.81 175 ALA A C 1
ATOM 1036 O O . ALA A 1 196 ? 47.303 6.594 14.907 1.00 27.32 175 ALA A O 1
ATOM 1038 N N . LEU A 1 197 ? 48.528 8.225 15.843 1.00 29.09 176 LEU A N 1
ATOM 1039 C CA . LEU A 1 197 ? 48.073 8.009 17.237 1.00 32.72 176 LEU A CA 1
ATOM 1040 C C . LEU A 1 197 ? 47.578 9.297 17.857 1.00 34.62 176 LEU A C 1
ATOM 1041 O O . LEU A 1 197 ? 48.254 9.897 18.708 1.00 37.01 176 LEU A O 1
ATOM 1046 N N . PRO A 1 198 ? 46.365 9.726 17.478 1.00 36.24 177 PRO A N 1
ATOM 1047 C CA . PRO A 1 198 ? 45.897 11.006 17.956 1.00 38.10 177 PRO A CA 1
ATOM 1048 C C . PRO A 1 198 ? 45.634 11.027 19.470 1.00 41.26 177 PRO A C 1
ATOM 1049 O O . PRO A 1 198 ? 45.483 12.103 20.028 1.00 42.60 177 PRO A O 1
ATOM 1053 N N . PHE A 1 199 ? 45.568 9.852 20.104 1.00 43.27 178 PHE A N 1
ATOM 1054 C CA . PHE A 1 199 ? 45.667 9.735 21.570 1.00 46.18 178 PHE A CA 1
ATOM 1055 C C . PHE A 1 199 ? 46.435 8.445 21.928 1.00 46.84 178 PHE A C 1
ATOM 1056 O O . PHE A 1 199 ? 45.841 7.362 21.973 1.00 47.46 178 PHE A O 1
ATOM 1058 N N . GLY A 1 200 ? 47.747 8.563 22.171 1.00 46.90 179 GLY A N 1
ATOM 1059 C CA . GLY A 1 200 ? 48.583 7.394 22.473 1.00 47.01 179 GLY A CA 1
ATOM 1060 C C . GLY A 1 200 ? 48.369 6.899 23.896 1.00 49.64 179 GLY A C 1
ATOM 1061 O O . GLY A 1 200 ? 48.907 5.862 24.298 1.00 50.47 179 GLY A O 1
ATOM 1062 N N . GLN A 1 207 ? 40.790 2.851 17.144 1.00 36.99 186 GLN A N 1
ATOM 1063 C CA . GLN A 1 207 ? 40.937 4.309 17.202 1.00 36.91 186 GLN A CA 1
ATOM 1064 C C . GLN A 1 207 ? 42.360 4.834 16.921 1.00 34.81 186 GLN A C 1
ATOM 1065 O O . GLN A 1 207 ? 42.656 6.017 17.161 1.00 35.76 186 GLN A O 1
ATOM 1067 N N . ALA A 1 208 ? 43.247 3.976 16.438 1.00 32.99 187 ALA A N 1
ATOM 1068 C CA . ALA A 1 208 ? 44.507 4.449 15.877 1.00 30.36 187 ALA A CA 1
ATOM 1069 C C . ALA A 1 208 ? 44.141 4.876 14.454 1.00 28.64 187 ALA A C 1
ATOM 1070 O O . ALA A 1 208 ? 43.210 4.315 13.857 1.00 28.50 187 ALA A O 1
ATOM 1072 N N . GLN A 1 209 ? 44.866 5.828 13.893 1.00 21.82 188 GLN A N 1
ATOM 1073 C CA . GLN A 1 209 ? 44.584 6.244 12.501 1.00 20.99 188 GLN A CA 1
ATOM 1074 C C . GLN A 1 209 ? 45.770 5.969 11.620 1.00 20.45 188 GLN A C 1
ATOM 1075 O O . GLN A 1 209 ? 46.338 6.894 10.984 1.00 20.27 188 GLN A O 1
ATOM 1081 N N . VAL A 1 210 ? 46.149 4.689 11.558 1.00 20.25 189 VAL A N 1
ATOM 1082 C CA . VAL A 1 210 ? 47.407 4.339 10.934 1.00 19.88 189 VAL A CA 1
ATOM 1083 C C . VAL A 1 210 ? 47.381 4.587 9.429 1.00 19.52 189 VAL A C 1
ATOM 1084 O O . VAL A 1 210 ? 48.363 5.069 8.860 1.00 19.33 189 VAL A O 1
ATOM 1088 N N . VAL A 1 211 ? 46.265 4.262 8.765 1.00 19.51 190 VAL A N 1
ATOM 1089 C CA . VAL A 1 211 ? 46.116 4.570 7.365 1.00 19.32 190 VAL A CA 1
ATOM 1090 C C . VAL A 1 211 ? 46.310 6.057 7.066 1.00 19.39 190 VAL A C 1
ATOM 1091 O O . VAL A 1 211 ? 47.108 6.413 6.184 1.00 19.24 190 VAL A O 1
ATOM 1095 N N . ARG A 1 212 ? 45.621 6.905 7.812 1.00 19.72 191 ARG A N 1
ATOM 1096 C CA . ARG A 1 212 ? 45.784 8.364 7.727 1.00 19.91 191 ARG A CA 1
ATOM 1097 C C . ARG A 1 212 ? 47.240 8.808 7.881 1.00 19.78 191 ARG A C 1
ATOM 1098 O O . ARG A 1 212 ? 47.752 9.585 7.056 1.00 19.75 191 ARG A O 1
ATOM 1106 N N . GLY A 1 213 ? 47.896 8.266 8.902 1.00 19.76 192 GLY A N 1
ATOM 1107 C CA . GLY A 1 213 ? 49.267 8.644 9.216 1.00 19.72 192 GLY A CA 1
ATOM 1108 C C . GLY A 1 213 ? 50.316 8.243 8.194 1.00 19.40 192 GLY A C 1
ATOM 1109 O O . GLY A 1 213 ? 51.340 8.873 8.071 1.00 19.41 192 GLY A O 1
ATOM 1110 N N . LYS A 1 214 ? 50.029 7.210 7.432 1.00 19.18 193 LYS A N 1
ATOM 1111 C CA . LYS A 1 214 ? 50.978 6.718 6.473 1.00 18.98 193 LYS A CA 1
ATOM 1112 C C . LYS A 1 214 ? 50.598 7.048 5.041 1.00 18.96 193 LYS A C 1
ATOM 1113 O O . LYS A 1 214 ? 51.293 6.620 4.111 1.00 18.89 193 LYS A O 1
ATOM 1119 N N . GLY A 1 215 ? 49.465 7.707 4.854 1.00 19.11 194 GLY A N 1
ATOM 1120 C CA . GLY A 1 215 ? 48.826 7.746 3.527 1.00 19.17 194 GLY A CA 1
ATOM 1121 C C . GLY A 1 215 ? 48.835 9.042 2.710 1.00 19.43 194 GLY A C 1
ATOM 1122 O O . GLY A 1 215 ? 48.283 9.078 1.586 1.00 19.59 194 GLY A O 1
ATOM 1123 N N . TYR A 1 216 ? 49.387 10.106 3.256 1.00 19.56 195 TYR A N 1
ATOM 1124 C CA . TYR A 1 216 ? 49.371 11.411 2.565 1.00 19.91 195 TYR A CA 1
ATOM 1125 C C . TYR A 1 216 ? 50.215 11.357 1.274 1.00 19.97 195 TYR A C 1
ATOM 1126 O O . TYR A 1 216 ? 51.185 10.596 1.246 1.00 19.75 195 TYR A O 1
ATOM 1135 N N . PRO A 1 217 ? 49.947 12.243 0.293 1.00 20.37 196 PRO A N 1
ATOM 1136 C CA . PRO A 1 217 ? 50.892 12.372 -0.819 1.00 20.57 196 PRO A CA 1
ATOM 1137 C C . PRO A 1 217 ? 52.314 12.635 -0.337 1.00 20.48 196 PRO A C 1
ATOM 1138 O O . PRO A 1 217 ? 52.507 13.370 0.624 1.00 20.49 196 PRO A O 1
ATOM 1142 N N . THR A 1 218 ? 53.274 12.050 -1.037 1.00 20.48 197 THR A N 1
ATOM 1143 C CA . THR A 1 218 ? 54.716 12.138 -0.762 1.00 20.47 197 THR A CA 1
ATOM 1144 C C . THR A 1 218 ? 55.205 11.207 0.345 1.00 20.06 197 THR A C 1
ATOM 1145 O O . THR A 1 218 ? 56.426 11.143 0.574 1.00 20.09 197 THR A O 1
ATOM 1149 N N . PHE A 1 219 ? 54.282 10.510 1.033 1.00 19.75 198 PHE A N 1
ATOM 1150 C CA . PHE A 1 219 ? 54.659 9.634 2.150 1.00 19.46 198 PHE A CA 1
ATOM 1151 C C . PHE A 1 219 ? 55.254 8.256 1.762 1.00 19.35 198 PHE A C 1
ATOM 1152 O O . PHE A 1 219 ? 55.652 7.489 2.644 1.00 19.20 198 PHE A O 1
ATOM 1160 N N . CYS A 1 220 ? 55.339 7.936 0.476 1.00 19.51 199 CYS A N 1
ATOM 1161 C CA . CYS A 1 220 ? 56.023 6.695 0.042 1.00 19.54 199 CYS A CA 1
ATOM 1162 C C . CYS A 1 220 ? 57.027 6.933 -1.082 1.00 19.93 199 CYS A C 1
ATOM 1163 O O . CYS A 1 220 ? 56.848 6.462 -2.222 1.00 20.16 199 CYS A O 1
ATOM 1166 N N . PRO A 1 221 ? 58.091 7.691 -0.792 1.00 20.08 200 PRO A N 1
ATOM 1167 C CA . PRO A 1 221 ? 59.202 7.776 -1.717 1.00 20.52 200 PRO A CA 1
ATOM 1168 C C . PRO A 1 221 ? 59.730 6.394 -2.123 1.00 20.64 200 PRO A C 1
ATOM 1169 O O . PRO A 1 221 ? 59.824 5.503 -1.292 1.00 20.40 200 PRO A O 1
ATOM 1173 N N . THR A 1 222 ? 60.067 6.237 -3.401 1.00 21.11 201 THR A N 1
ATOM 1174 C CA . THR A 1 222 ? 60.590 4.972 -3.955 1.00 21.39 201 THR A CA 1
ATOM 1175 C C . THR A 1 222 ? 61.627 5.252 -5.049 1.00 22.09 201 THR A C 1
ATOM 1176 O O . THR A 1 222 ? 61.626 6.336 -5.664 1.00 22.39 201 THR A O 1
ATOM 1180 N N . GLY A 1 223 ? 62.494 4.265 -5.308 1.00 22.46 202 GLY A N 1
ATOM 1181 C CA . GLY A 1 223 ? 63.538 4.403 -6.331 1.00 23.24 202 GLY A CA 1
ATOM 1182 C C . GLY A 1 223 ? 64.908 4.708 -5.730 1.00 23.44 202 GLY A C 1
ATOM 1183 O O . GLY A 1 223 ? 65.084 4.715 -4.505 1.00 22.98 202 GLY A O 1
ATOM 1184 N N . PRO A 1 224 ? 65.877 5.036 -6.580 1.00 24.19 203 PRO A N 1
ATOM 1185 C CA . PRO A 1 224 ? 65.694 5.455 -7.977 1.00 24.84 203 PRO A CA 1
ATOM 1186 C C . PRO A 1 224 ? 65.446 4.367 -9.027 1.00 25.35 203 PRO A C 1
ATOM 1187 O O . PRO A 1 224 ? 65.132 4.706 -10.177 1.00 25.91 203 PRO A O 1
ATOM 1191 N N . TRP A 1 225 ? 65.605 3.093 -8.682 1.00 25.27 204 TRP A N 1
ATOM 1192 C CA . TRP A 1 225 ? 65.371 2.071 -9.683 1.00 25.83 204 TRP A CA 1
ATOM 1193 C C . TRP A 1 225 ? 64.851 0.774 -9.136 1.00 25.43 204 TRP A C 1
ATOM 1194 O O . TRP A 1 225 ? 64.985 0.480 -7.949 1.00 24.87 204 TRP A O 1
ATOM 1205 N N . LEU A 1 226 ? 64.194 0.020 -10.007 1.00 25.77 205 LEU A N 1
ATOM 1206 C CA . LEU A 1 226 ? 63.877 -1.371 -9.742 1.00 25.69 205 LEU A CA 1
ATOM 1207 C C . LEU A 1 226 ? 65.077 -2.220 -10.065 1.00 26.53 205 LEU A C 1
ATOM 1208 O O . LEU A 1 226 ? 65.467 -2.336 -11.223 1.00 27.45 205 LEU A O 1
ATOM 1213 N N . PHE A 1 227 ? 65.659 -2.830 -9.042 1.00 26.32 206 PHE A N 1
ATOM 1214 C CA . PHE A 1 227 ? 66.820 -3.712 -9.226 1.00 27.17 206 PHE A CA 1
ATOM 1215 C C . PHE A 1 227 ? 66.234 -5.089 -9.427 1.00 27.36 206 PHE A C 1
ATOM 1216 O O . PHE A 1 227 ? 65.643 -5.661 -8.488 1.00 26.73 206 PHE A O 1
ATOM 1224 N N . THR A 1 228 ? 66.279 -5.600 -10.648 1.00 28.26 207 THR A N 1
ATOM 1225 C CA . THR A 1 228 ? 65.567 -6.843 -10.948 1.00 28.48 207 THR A CA 1
ATOM 1226 C C . THR A 1 228 ? 66.257 -8.099 -10.405 1.00 28.91 207 THR A C 1
ATOM 1227 O O . THR A 1 228 ? 67.461 -8.124 -10.114 1.00 29.37 207 THR A O 1
ATOM 1231 N N . THR A 1 229 ? 65.449 -9.142 -10.266 1.00 28.80 208 THR A N 1
ATOM 1232 C CA . THR A 1 229 ? 65.928 -10.427 -9.752 1.00 29.26 208 THR A CA 1
ATOM 1233 C C . THR A 1 229 ? 66.752 -11.174 -10.771 1.00 30.62 208 THR A C 1
ATOM 1234 O O . THR A 1 229 ? 67.620 -11.991 -10.420 1.00 31.69 208 THR A O 1
ATOM 1238 N N . GLY A 1 230 ? 66.515 -10.898 -12.049 1.00 31.34 209 GLY A N 1
ATOM 1239 C CA . GLY A 1 230 ? 67.245 -11.568 -13.104 1.00 33.00 209 GLY A CA 1
ATOM 1240 C C . GLY A 1 230 ? 67.212 -13.077 -12.940 1.00 33.90 209 GLY A C 1
ATOM 1241 O O . GLY A 1 230 ? 66.126 -13.669 -12.839 1.00 32.87 209 GLY A O 1
ATOM 1242 N N . SER A 1 231 ? 68.410 -13.662 -12.866 1.00 34.56 210 SER A N 1
ATOM 1243 C CA . SER A 1 231 ? 68.640 -15.106 -12.776 1.00 35.94 210 SER A CA 1
ATOM 1244 C C . SER A 1 231 ? 68.782 -15.652 -11.340 1.00 35.06 210 SER A C 1
ATOM 1245 O O . SER A 1 231 ? 69.082 -16.845 -11.163 1.00 35.67 210 SER A O 1
ATOM 1248 N N . ASP A 1 232 ? 68.528 -14.819 -10.326 1.00 33.39 211 ASP A N 1
ATOM 1249 C CA . ASP A 1 232 ? 68.744 -15.219 -8.927 1.00 32.76 211 ASP A CA 1
ATOM 1250 C C . ASP A 1 232 ? 67.807 -16.377 -8.543 1.00 32.66 211 ASP A C 1
ATOM 1251 O O . ASP A 1 232 ? 66.632 -16.372 -8.882 1.00 32.14 211 ASP A O 1
ATOM 1256 N N . THR A 1 233 ? 68.310 -17.362 -7.811 1.00 33.21 212 THR A N 1
ATOM 1257 C CA . THR A 1 233 ? 67.444 -18.443 -7.303 1.00 33.13 212 THR A CA 1
ATOM 1258 C C . THR A 1 233 ? 67.029 -18.236 -5.851 1.00 32.13 212 THR A C 1
ATOM 1259 O O . THR A 1 233 ? 66.161 -18.964 -5.327 1.00 31.90 212 THR A O 1
ATOM 1263 N N . THR A 1 234 ? 67.625 -17.226 -5.213 1.00 31.59 213 THR A N 1
ATOM 1264 C CA . THR A 1 234 ? 67.270 -16.852 -3.862 1.00 30.68 213 THR A CA 1
ATOM 1265 C C . THR A 1 234 ? 67.197 -15.332 -3.781 1.00 29.71 213 THR A C 1
ATOM 1266 O O . THR A 1 234 ? 67.511 -14.622 -4.745 1.00 29.82 213 THR A O 1
ATOM 1270 N N . PHE A 1 235 ? 66.775 -14.829 -2.637 1.00 28.85 214 PHE A N 1
ATOM 1271 C CA . PHE A 1 235 ? 66.765 -13.381 -2.422 1.00 28.00 214 PHE A CA 1
ATOM 1272 C C . PHE A 1 235 ? 68.166 -12.883 -2.125 1.00 28.42 214 PHE A C 1
ATOM 1273 O O . PHE A 1 235 ? 69.026 -13.648 -1.671 1.00 29.20 214 PHE A O 1
ATOM 1281 N N . GLU A 1 236 ? 68.402 -11.617 -2.441 1.00 28.00 215 GLU A N 1
ATOM 1282 C CA . GLU A 1 236 ? 69.681 -10.989 -2.208 1.00 28.36 215 GLU A CA 1
ATOM 1283 C C . GLU A 1 236 ? 69.670 -10.305 -0.852 1.00 27.68 215 GLU A C 1
ATOM 1284 O O . GLU A 1 236 ? 68.641 -10.218 -0.174 1.00 26.91 215 GLU A O 1
ATOM 1290 N N . THR A 1 237 ? 70.854 -9.902 -0.452 1.00 28.09 216 THR A N 1
ATOM 1291 C CA . THR A 1 237 ? 71.089 -9.184 0.790 1.00 27.65 216 THR A CA 1
ATOM 1292 C C . THR A 1 237 ? 71.434 -7.737 0.447 1.00 27.28 216 THR A C 1
ATOM 1293 O O . THR A 1 237 ? 72.119 -7.470 -0.558 1.00 27.80 216 THR A O 1
ATOM 1297 N N . PHE A 1 238 ? 70.926 -6.801 1.266 1.00 26.46 217 PHE A N 1
ATOM 1298 C CA . PHE A 1 238 ? 71.225 -5.381 1.099 1.00 26.13 217 PHE A CA 1
ATOM 1299 C C . PHE A 1 238 ? 71.666 -4.732 2.393 1.00 25.95 217 PHE A C 1
ATOM 1300 O O . PHE A 1 238 ? 71.226 -5.124 3.478 1.00 25.73 217 PHE A O 1
ATOM 1308 N N . ASP A 1 239 ? 72.564 -3.761 2.267 1.00 26.16 218 ASP A N 1
ATOM 1309 C CA . ASP A 1 239 ? 72.953 -2.916 3.399 1.00 25.98 218 ASP A CA 1
ATOM 1310 C C . ASP A 1 239 ? 72.543 -1.518 3.050 1.00 25.38 218 ASP A C 1
ATOM 1311 O O . ASP A 1 239 ? 72.776 -1.068 1.944 1.00 25.55 218 ASP A O 1
ATOM 1316 N N . PHE A 1 240 ? 71.919 -0.809 3.976 1.00 24.76 219 PHE A N 1
ATOM 1317 C CA . PHE A 1 240 ? 71.342 0.476 3.605 1.00 24.20 219 PHE A CA 1
ATOM 1318 C C . PHE A 1 240 ? 71.464 1.483 4.741 1.00 23.98 219 PHE A C 1
ATOM 1319 O O . PHE A 1 240 ? 71.498 1.103 5.914 1.00 24.03 219 PHE A O 1
ATOM 1327 N N . GLU A 1 241 ? 71.493 2.764 4.395 1.00 23.80 220 GLU A N 1
ATOM 1328 C CA . GLU A 1 241 ? 71.565 3.805 5.397 1.00 23.63 220 GLU A CA 1
ATOM 1329 C C . GLU A 1 241 ? 70.734 5.014 5.050 1.00 23.13 220 GLU A C 1
ATOM 1330 O O . GLU A 1 241 ? 70.536 5.326 3.893 1.00 23.09 220 GLU A O 1
ATOM 1336 N N . LEU A 1 242 ? 70.261 5.700 6.085 1.00 22.83 221 LEU A N 1
ATOM 1337 C CA . LEU A 1 242 ? 69.588 6.960 5.938 1.00 22.48 221 LEU A CA 1
ATOM 1338 C C . LEU A 1 242 ? 70.273 8.030 6.799 1.00 22.74 221 LEU A C 1
ATOM 1339 O O . LEU A 1 242 ? 70.598 7.785 7.975 1.00 22.93 221 LEU A O 1
ATOM 1344 N N . ARG A 1 243 ? 70.526 9.181 6.175 1.00 22.85 222 ARG A N 1
ATOM 1345 C CA . ARG A 1 243 ? 71.115 10.345 6.778 1.00 23.13 222 ARG A CA 1
ATOM 1346 C C . ARG A 1 243 ? 70.161 11.511 6.588 1.00 22.82 222 ARG A C 1
ATOM 1347 O O . ARG A 1 243 ? 69.368 11.532 5.665 1.00 22.54 222 ARG A O 1
ATOM 1355 N N . ILE A 1 244 ? 70.273 12.491 7.465 1.00 22.97 223 ILE A N 1
ATOM 1356 C CA . ILE A 1 244 ? 69.554 13.749 7.341 1.00 22.86 223 ILE A CA 1
ATOM 1357 C C . ILE A 1 244 ? 70.571 14.856 7.487 1.00 23.40 223 ILE A C 1
ATOM 1358 O O . ILE A 1 244 ? 71.284 14.906 8.482 1.00 23.72 223 ILE A O 1
ATOM 1363 N N . ASN A 1 245 ? 70.676 15.685 6.436 1.00 23.59 224 ASN A N 1
ATOM 1364 C CA . ASN A 1 245 ? 71.725 16.681 6.314 1.00 24.19 224 ASN A CA 1
ATOM 1365 C C . ASN A 1 245 ? 73.116 16.102 6.563 1.00 24.64 224 ASN A C 1
ATOM 1366 O O . ASN A 1 245 ? 73.936 16.727 7.197 1.00 25.10 224 ASN A O 1
ATOM 1371 N N . GLY A 1 246 ? 73.373 14.890 6.050 1.00 24.57 225 GLY A N 1
ATOM 1372 C CA . GLY A 1 246 ? 74.687 14.294 6.138 1.00 25.09 225 GLY A CA 1
ATOM 1373 C C . GLY A 1 246 ? 74.888 13.468 7.399 1.00 25.07 225 GLY A C 1
ATOM 1374 O O . GLY A 1 246 ? 75.810 12.655 7.463 1.00 25.46 225 GLY A O 1
ATOM 1375 N N . GLU A 1 247 ? 74.058 13.685 8.413 1.00 24.72 226 GLU A N 1
ATOM 1376 C CA . GLU A 1 247 ? 74.168 12.922 9.667 1.00 24.79 226 GLU A CA 1
ATOM 1377 C C . GLU A 1 247 ? 73.481 11.553 9.601 1.00 24.38 226 GLU A C 1
ATOM 1378 O O . GLU A 1 247 ? 72.289 11.447 9.214 1.00 23.80 226 GLU A O 1
ATOM 1384 N N . LEU A 1 248 ? 74.196 10.518 10.053 1.00 24.73 227 LEU A N 1
ATOM 1385 C CA . LEU A 1 248 ? 73.615 9.176 10.080 1.00 24.45 227 LEU A CA 1
ATOM 1386 C C . LEU A 1 248 ? 72.438 9.084 11.066 1.00 24.06 227 LEU A C 1
ATOM 1387 O O . LEU A 1 248 ? 72.595 9.449 12.233 1.00 24.35 227 LEU A O 1
ATOM 1392 N N . ARG A 1 249 ? 71.271 8.643 10.588 1.00 23.48 228 ARG A N 1
ATOM 1393 C CA . ARG A 1 249 ? 70.143 8.317 11.452 1.00 23.17 228 ARG A CA 1
ATOM 1394 C C . ARG A 1 249 ? 69.911 6.801 11.542 1.00 23.15 228 ARG A C 1
ATOM 1395 O O . ARG A 1 249 ? 69.719 6.245 12.629 1.00 23.36 228 ARG A O 1
ATOM 1403 N N . GLN A 1 250 ? 69.856 6.134 10.393 1.00 22.96 229 GLN A N 1
ATOM 1404 C CA . GLN A 1 250 ? 69.537 4.716 10.376 1.00 22.95 229 GLN A CA 1
ATOM 1405 C C . GLN A 1 250 ? 70.550 3.946 9.586 1.00 23.35 229 GLN A C 1
ATOM 1406 O O . GLN A 1 250 ? 70.996 4.409 8.556 1.00 23.38 229 GLN A O 1
ATOM 1412 N N . SER A 1 251 ? 70.835 2.723 10.028 1.00 23.72 230 SER A N 1
ATOM 1413 C CA . SER A 1 251 ? 71.761 1.842 9.319 1.00 24.22 230 SER A CA 1
ATOM 1414 C C . SER A 1 251 ? 71.246 0.415 9.491 1.00 24.29 230 SER A C 1
ATOM 1415 O O . SER A 1 251 ? 71.048 -0.043 10.640 1.00 24.49 230 SER A O 1
ATOM 1418 N N . GLY A 1 252 ? 70.955 -0.257 8.373 1.00 24.17 231 GLY A N 1
ATOM 1419 C CA . GLY A 1 252 ? 70.464 -1.608 8.440 1.00 24.28 231 GLY A CA 1
ATOM 1420 C C . GLY A 1 252 ? 71.070 -2.536 7.412 1.00 24.77 231 GLY A C 1
ATOM 1421 O O . GLY A 1 252 ? 71.687 -2.098 6.425 1.00 24.92 231 GLY A O 1
ATOM 1422 N N . SER A 1 253 ? 70.911 -3.820 7.706 1.00 25.11 232 SER A N 1
ATOM 1423 C CA . SER A 1 253 ? 71.197 -4.933 6.817 1.00 25.59 232 SER A CA 1
ATOM 1424 C C . SER A 1 253 ? 69.965 -5.862 6.815 1.00 25.28 232 SER A C 1
ATOM 1425 O O . SER A 1 253 ? 69.388 -6.149 7.860 1.00 25.18 232 SER A O 1
ATOM 1428 N N . THR A 1 254 ? 69.582 -6.381 5.653 1.00 25.24 233 THR A N 1
ATOM 1429 C CA . THR A 1 254 ? 68.426 -7.265 5.592 1.00 25.00 233 THR A CA 1
ATOM 1430 C C . THR A 1 254 ? 68.609 -8.593 6.377 1.00 25.67 233 THR A C 1
ATOM 1431 O O . THR A 1 254 ? 67.632 -9.296 6.647 1.00 25.52 233 THR A O 1
ATOM 1435 N N . VAL A 1 255 ? 69.825 -8.893 6.836 1.00 26.47 234 VAL A N 1
ATOM 1436 C CA . VAL A 1 255 ? 70.050 -10.081 7.655 1.00 27.22 234 VAL A CA 1
ATOM 1437 C C . VAL A 1 255 ? 69.413 -9.948 9.031 1.00 26.99 234 VAL A C 1
ATOM 1438 O O . VAL A 1 255 ? 69.260 -10.938 9.741 1.00 27.52 234 VAL A O 1
ATOM 1442 N N . ASP A 1 256 ? 69.054 -8.726 9.410 1.00 26.29 235 ASP A N 1
ATOM 1443 C CA . ASP A 1 256 ? 68.441 -8.501 10.716 1.00 26.14 235 ASP A CA 1
ATOM 1444 C C . ASP A 1 256 ? 66.927 -8.543 10.668 1.00 25.45 235 ASP A C 1
ATOM 1445 O O . ASP A 1 256 ? 66.248 -8.337 11.689 1.00 25.32 235 ASP A O 1
ATOM 1450 N N . MET A 1 257 ? 66.380 -8.816 9.486 1.00 25.08 236 MET A N 1
ATOM 1451 C CA . MET A 1 257 ? 64.940 -8.954 9.385 1.00 24.51 236 MET A CA 1
ATOM 1452 C C . MET A 1 257 ? 64.472 -10.164 10.199 1.00 25.02 236 MET A C 1
ATOM 1453 O O . MET A 1 257 ? 64.994 -11.265 10.106 1.00 25.74 236 MET A O 1
ATOM 1458 N N . THR A 1 258 ? 63.471 -9.923 11.025 1.00 24.73 237 THR A N 1
ATOM 1459 C CA . THR A 1 258 ? 62.818 -10.987 11.775 1.00 25.18 237 THR A CA 1
ATOM 1460 C C . THR A 1 258 ? 62.211 -11.958 10.759 1.00 25.15 237 THR A C 1
ATOM 1461 O O . THR A 1 258 ? 62.419 -13.163 10.817 1.00 25.85 237 THR A O 1
ATOM 1465 N N . LEU A 1 259 ? 61.478 -11.408 9.805 1.00 24.40 238 LEU A N 1
ATOM 1466 C CA . LEU A 1 259 ? 61.035 -12.182 8.668 1.00 24.39 238 LEU A CA 1
ATOM 1467 C C . LEU A 1 259 ? 61.843 -11.792 7.438 1.00 24.29 238 LEU A C 1
ATOM 1468 O O . LEU A 1 259 ? 61.724 -10.659 6.945 1.00 23.68 238 LEU A O 1
ATOM 1473 N N . GLY A 1 260 ? 62.611 -12.736 6.902 1.00 24.98 239 GLY A N 1
ATOM 1474 C CA . GLY A 1 260 ? 63.325 -12.509 5.633 1.00 25.05 239 GLY A CA 1
ATOM 1475 C C . GLY A 1 260 ? 62.397 -12.308 4.450 1.00 24.54 239 GLY A C 1
ATOM 1476 O O . GLY A 1 260 ? 61.175 -12.573 4.540 1.00 24.21 239 GLY A O 1
ATOM 1477 N N . PHE A 1 261 ? 62.965 -11.850 3.333 1.00 24.56 240 PHE A N 1
ATOM 1478 C CA . PHE A 1 261 ? 62.176 -11.585 2.092 1.00 24.20 240 PH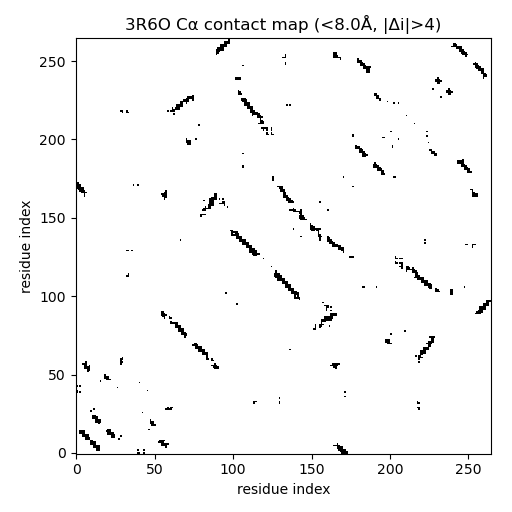E A CA 1
ATOM 1479 C C . PHE A 1 261 ? 61.175 -12.688 1.712 1.00 24.37 240 PHE A C 1
ATOM 1480 O O . PHE A 1 261 ? 59.990 -12.413 1.427 1.00 23.84 240 PHE A O 1
ATOM 1488 N N . ALA A 1 262 ? 61.629 -13.935 1.727 1.00 25.15 241 ALA A N 1
ATOM 1489 C CA . ALA A 1 262 ? 60.762 -15.038 1.351 1.00 25.43 241 ALA A CA 1
ATOM 1490 C C . ALA A 1 262 ? 59.606 -15.193 2.340 1.00 25.01 241 ALA A C 1
ATOM 1491 O O . ALA A 1 262 ? 58.459 -15.344 1.948 1.00 24.72 241 ALA A O 1
ATOM 1493 N N . GLU A 1 263 ? 59.906 -15.087 3.623 1.00 25.02 242 GLU A N 1
ATOM 1494 C CA . GLU A 1 263 ? 58.902 -15.208 4.670 1.00 24.76 242 GLU A CA 1
ATOM 1495 C C . GLU A 1 263 ? 57.928 -14.038 4.701 1.00 23.86 242 GLU A C 1
ATOM 1496 O O . GLU A 1 263 ? 56.764 -14.216 5.073 1.00 23.64 242 GLU A O 1
ATOM 1502 N N . VAL A 1 264 ? 58.417 -12.852 4.353 1.00 23.42 243 VAL A N 1
ATOM 1503 C CA . VAL A 1 264 ? 57.567 -11.659 4.115 1.00 22.65 243 VAL A CA 1
ATOM 1504 C C . VAL A 1 264 ? 56.505 -11.950 3.047 1.00 22.50 243 VAL A C 1
ATOM 1505 O O . VAL A 1 264 ? 55.309 -11.803 3.299 1.00 22.15 243 VAL A O 1
ATOM 1509 N N . VAL A 1 265 ? 56.942 -12.462 1.895 1.00 22.88 244 VAL A N 1
ATOM 1510 C CA . VAL A 1 265 ? 56.018 -12.765 0.809 1.00 22.87 244 VAL A CA 1
ATOM 1511 C C . VAL A 1 265 ? 55.000 -13.842 1.216 1.00 23.06 244 VAL A C 1
ATOM 1512 O O . VAL A 1 265 ? 53.792 -13.717 0.930 1.00 22.76 244 VAL A O 1
ATOM 1516 N N . GLU A 1 266 ? 55.504 -14.891 1.871 1.00 23.64 245 GLU A N 1
ATOM 1517 C CA . GLU A 1 266 ? 54.674 -15.927 2.457 1.00 23.93 245 GLU A CA 1
ATOM 1518 C C . GLU A 1 266 ? 53.648 -15.389 3.448 1.00 23.42 245 GLU A C 1
ATOM 1519 O O . GLU A 1 266 ? 52.457 -15.711 3.334 1.00 23.35 245 GLU A O 1
ATOM 1525 N N . THR A 1 267 ? 54.091 -14.617 4.445 1.00 23.17 246 THR A N 1
ATOM 1526 C CA . THR A 1 267 ? 53.182 -14.135 5.488 1.00 22.84 246 THR A CA 1
ATOM 1527 C C . THR A 1 267 ? 52.186 -13.116 4.948 1.00 22.18 246 THR A C 1
ATOM 1528 O O . THR A 1 267 ? 50.994 -13.180 5.286 1.00 22.07 246 THR A O 1
ATOM 1532 N N . VAL A 1 268 ? 52.639 -12.179 4.111 1.00 21.81 247 VAL A N 1
ATOM 1533 C CA . VAL A 1 268 ? 51.710 -11.196 3.537 1.00 21.29 247 VAL A CA 1
ATOM 1534 C C . VAL A 1 268 ? 50.682 -11.892 2.642 1.00 21.42 247 VAL A C 1
ATOM 1535 O O . VAL A 1 268 ? 49.471 -11.670 2.780 1.00 21.22 247 VAL A O 1
ATOM 1539 N N . SER A 1 269 ? 51.157 -12.772 1.761 1.00 21.85 248 SER A N 1
ATOM 1540 C CA . SER A 1 269 ? 50.259 -13.426 0.815 1.00 22.07 248 SER A CA 1
ATOM 1541 C C . SER A 1 269 ? 49.417 -14.520 1.473 1.00 22.39 248 SER A C 1
ATOM 1542 O O . SER A 1 269 ? 48.509 -15.051 0.859 1.00 22.57 248 SER A O 1
ATOM 1545 N N . ALA A 1 270 ? 49.715 -14.891 2.699 1.00 22.56 249 ALA A N 1
ATOM 1546 C CA . ALA A 1 270 ? 48.840 -15.802 3.443 1.00 22.90 249 ALA A CA 1
ATOM 1547 C C . ALA A 1 270 ? 47.440 -15.204 3.689 1.00 22.53 249 ALA A C 1
ATOM 1548 O O . ALA A 1 270 ? 46.486 -15.945 3.898 1.00 22.83 249 ALA A O 1
ATOM 1550 N N . THR A 1 271 ? 47.312 -13.876 3.707 1.00 21.96 250 THR A N 1
ATOM 1551 C CA . THR A 1 271 ? 45.999 -13.246 3.945 1.00 21.69 250 THR A CA 1
ATOM 1552 C C . THR A 1 271 ? 45.575 -12.213 2.890 1.00 21.28 250 THR A C 1
ATOM 1553 O O . THR A 1 271 ? 44.395 -11.843 2.813 1.00 21.18 250 THR A O 1
ATOM 1557 N N . ILE A 1 272 ? 46.526 -11.772 2.062 1.00 21.13 251 ILE A N 1
ATOM 1558 C CA . ILE A 1 272 ? 46.292 -10.805 0.969 1.00 20.86 251 ILE A CA 1
ATOM 1559 C C . ILE A 1 272 ? 46.765 -11.348 -0.396 1.00 21.17 251 ILE A C 1
ATOM 1560 O O . ILE A 1 272 ? 47.915 -11.706 -0.568 1.00 21.36 251 ILE A O 1
ATOM 1565 N N . ALA A 1 273 ? 45.844 -11.420 -1.358 1.00 21.31 252 ALA A N 1
ATOM 1566 C CA . ALA A 1 273 ? 46.165 -11.832 -2.695 1.00 21.70 252 ALA A CA 1
ATOM 1567 C C . ALA A 1 273 ? 46.943 -10.720 -3.417 1.00 21.53 252 ALA A C 1
ATOM 1568 O O . ALA A 1 273 ? 46.572 -9.548 -3.362 1.00 21.18 252 ALA A O 1
ATOM 1570 N N . LEU A 1 274 ? 48.067 -11.089 -4.026 1.00 21.86 253 LEU A N 1
ATOM 1571 C CA . LEU A 1 274 ? 48.972 -10.123 -4.631 1.00 21.81 253 LEU A CA 1
ATOM 1572 C C . LEU A 1 274 ? 48.920 -10.179 -6.166 1.00 22.33 253 LEU A C 1
ATOM 1573 O O . LEU A 1 274 ? 48.762 -11.248 -6.741 1.00 22.86 253 LEU A O 1
ATOM 1578 N N . ARG A 1 275 ? 49.073 -9.018 -6.799 1.00 22.26 254 ARG A N 1
ATOM 1579 C CA . ARG A 1 275 ? 49.167 -8.892 -8.252 1.00 22.85 254 ARG A CA 1
ATOM 1580 C C . ARG A 1 275 ? 50.501 -8.268 -8.645 1.00 23.02 254 ARG A C 1
ATOM 1581 O O . ARG A 1 275 ? 51.131 -7.546 -7.858 1.00 22.56 254 ARG A O 1
ATOM 1589 N N . ALA A 1 276 ? 50.904 -8.550 -9.876 1.00 23.75 255 ALA A N 1
ATOM 1590 C CA . ALA A 1 276 ? 52.018 -7.849 -10.495 1.00 24.08 255 ALA A CA 1
ATOM 1591 C C . ALA A 1 276 ? 51.844 -6.351 -10.341 1.00 23.63 255 ALA A C 1
ATOM 1592 O O . ALA A 1 276 ? 50.752 -5.782 -10.579 1.00 23.51 255 ALA A O 1
ATOM 1594 N N . GLY A 1 277 ? 52.931 -5.736 -9.889 1.00 23.44 256 GLY A N 1
ATOM 1595 C CA . GLY A 1 277 ? 53.009 -4.312 -9.676 1.00 23.08 256 GLY A CA 1
ATOM 1596 C C . GLY A 1 277 ? 52.784 -3.900 -8.248 1.00 22.27 256 GLY A C 1
ATOM 1597 O O . GLY A 1 277 ? 53.070 -2.764 -7.903 1.00 21.99 256 GLY A O 1
ATOM 1598 N N . ASP A 1 278 ? 52.318 -4.830 -7.409 1.00 21.97 257 ASP A N 1
ATOM 1599 C CA . ASP A 1 278 ? 52.165 -4.569 -5.980 1.00 21.31 257 ASP A CA 1
ATOM 1600 C C . ASP A 1 278 ? 53.552 -4.394 -5.361 1.00 21.25 257 ASP A C 1
ATOM 1601 O O . ASP A 1 278 ? 54.549 -4.966 -5.837 1.00 21.71 257 ASP A O 1
ATOM 1606 N N . ILE A 1 279 ? 53.611 -3.562 -4.330 1.00 20.76 258 ILE A N 1
ATOM 1607 C CA . ILE A 1 279 ? 54.856 -3.248 -3.617 1.00 20.69 258 ILE A CA 1
ATOM 1608 C C . ILE A 1 279 ? 54.705 -3.643 -2.161 1.00 20.33 258 ILE A C 1
ATOM 1609 O O . ILE A 1 279 ? 53.670 -3.337 -1.542 1.00 19.98 258 ILE A O 1
ATOM 1614 N N . ILE A 1 280 ? 55.724 -4.313 -1.619 1.00 20.51 259 ILE A N 1
ATOM 1615 C CA . ILE A 1 280 ? 55.807 -4.566 -0.166 1.00 20.29 259 ILE A CA 1
ATOM 1616 C C . ILE A 1 280 ? 57.061 -3.898 0.424 1.00 20.31 259 ILE A C 1
ATOM 1617 O O . ILE A 1 280 ? 58.176 -4.230 0.019 1.00 20.70 259 ILE A O 1
ATOM 1622 N N . LEU A 1 281 ? 56.875 -2.963 1.362 1.00 19.96 260 LEU A N 1
ATOM 1623 C CA . LEU A 1 281 ? 57.961 -2.409 2.156 1.00 20.01 260 LEU A CA 1
ATOM 1624 C C . LEU A 1 281 ? 58.222 -3.372 3.322 1.00 20.17 260 LEU A C 1
ATOM 1625 O O . LEU A 1 281 ? 57.296 -3.707 4.087 1.00 20.03 260 LEU A O 1
ATOM 1630 N N . THR A 1 282 ? 59.466 -3.806 3.455 1.00 20.57 261 THR A N 1
ATOM 1631 C CA . THR A 1 282 ? 59.757 -4.956 4.304 1.00 20.91 261 THR A CA 1
ATOM 1632 C C . THR A 1 282 ? 60.185 -4.610 5.721 1.00 20.96 261 THR A C 1
ATOM 1633 O O . THR A 1 282 ? 60.614 -5.488 6.440 1.00 21.37 261 THR A O 1
ATOM 1637 N N . GLY A 1 283 ? 60.057 -3.343 6.129 1.00 20.64 262 GLY A N 1
ATOM 1638 C CA . GLY A 1 283 ? 60.411 -2.957 7.489 1.00 20.76 262 GLY A CA 1
ATOM 1639 C C . GLY A 1 283 ? 61.583 -1.989 7.567 1.00 20.87 262 GLY A C 1
ATOM 1640 O O . GLY A 1 283 ? 62.362 -1.901 6.658 1.00 21.00 262 GLY A O 1
ATOM 1641 N N . THR A 1 284 ? 61.656 -1.256 8.672 1.00 20.88 263 THR A N 1
ATOM 1642 C CA . THR A 1 284 ? 62.730 -0.318 8.958 1.00 21.05 263 THR A CA 1
ATOM 1643 C C . THR A 1 284 ? 63.494 -0.666 10.248 1.00 21.57 263 THR A C 1
ATOM 1644 O O . THR A 1 284 ? 62.916 -1.200 11.207 1.00 21.72 263 THR A O 1
ATOM 1648 N N . PRO A 1 285 ? 64.811 -0.410 10.275 1.00 21.95 264 PRO A N 1
ATOM 1649 C CA . PRO A 1 285 ? 65.529 -0.642 11.541 1.00 22.52 264 PRO A CA 1
ATOM 1650 C C . PRO A 1 285 ? 65.306 0.505 12.546 1.00 22.47 264 PRO A C 1
ATOM 1651 O O . PRO A 1 285 ? 64.467 1.349 12.309 1.00 21.99 264 PRO A O 1
ATOM 1655 N N . GLY A 1 286 ? 66.062 0.536 13.642 1.00 23.05 265 GLY A N 1
ATOM 1656 C CA . GLY A 1 286 ? 65.992 1.661 14.602 1.00 23.15 265 GLY A CA 1
ATOM 1657 C C . GLY A 1 286 ? 66.551 3.005 14.122 1.00 22.97 265 GLY A C 1
ATOM 1658 O O . GLY A 1 286 ? 67.006 3.120 12.989 1.00 22.76 265 GLY A O 1
ATOM 1659 N N . GLY A 1 287 ? 66.563 4.008 15.001 1.00 23.15 266 GLY A N 1
ATOM 1660 C CA . GLY A 1 287 ? 67.064 5.347 14.671 1.00 23.07 266 GLY A CA 1
ATOM 1661 C C . GLY A 1 287 ? 66.022 6.343 14.136 1.00 22.50 266 GLY A C 1
ATOM 1662 O O . GLY A 1 287 ? 66.358 7.422 13.691 1.00 22.43 266 GLY A O 1
ATOM 1663 N N . CYS A 1 288 ? 64.749 5.978 14.199 1.00 22.17 267 CYS A N 1
ATOM 1664 C CA . CYS A 1 288 ? 63.642 6.873 13.789 1.00 21.73 267 CYS A CA 1
ATOM 1665 C C . CYS A 1 288 ? 63.470 8.002 14.805 1.00 22.04 267 CYS A C 1
ATOM 1666 O O . CYS A 1 288 ? 63.891 7.878 15.959 1.00 22.57 267 CYS A O 1
ATOM 1669 N N . GLY A 1 289 ? 62.823 9.084 14.373 1.00 21.79 268 GLY A N 1
ATOM 1670 C CA . GLY A 1 289 ? 62.590 10.271 15.161 1.00 22.10 268 GLY A CA 1
ATOM 1671 C C . GLY A 1 289 ? 61.946 10.058 16.534 1.00 22.51 268 GLY A C 1
ATOM 1672 O O . GLY A 1 289 ? 62.326 10.702 17.486 1.00 23.05 268 GLY A O 1
ATOM 1673 N N . PHE A 1 290 ? 60.987 9.147 16.618 1.00 22.34 269 PHE A N 1
ATOM 1674 C CA . PHE A 1 290 ? 60.214 8.947 17.824 1.00 22.77 269 PHE A CA 1
ATOM 1675 C C . PHE A 1 290 ? 61.040 8.275 18.927 1.00 23.41 269 PHE A C 1
ATOM 1676 O O . PHE A 1 290 ? 60.614 8.238 20.064 1.00 23.98 269 PHE A O 1
ATOM 1684 N N . GLN A 1 291 ? 62.233 7.774 18.587 1.00 23.42 270 GLN A N 1
ATOM 1685 C CA . GLN A 1 291 ? 62.998 6.953 19.496 1.00 24.05 270 GLN A CA 1
ATOM 1686 C C . GLN A 1 291 ? 63.990 7.764 20.323 1.00 24.71 270 GLN A C 1
ATOM 1687 O O . GLN A 1 291 ? 64.860 7.181 20.971 1.00 25.30 270 GLN A O 1
ATOM 1693 N N . PHE A 1 292 ? 63.834 9.099 20.318 1.00 24.68 271 PHE A N 1
ATOM 1694 C CA . PHE A 1 292 ? 64.721 9.987 21.072 1.00 25.34 271 PHE A CA 1
ATOM 1695 C C . PHE A 1 292 ? 63.970 11.027 21.861 1.00 25.73 271 PHE A C 1
ATOM 1696 O O . PHE A 1 292 ? 62.835 11.377 21.530 1.00 25.36 271 PHE A O 1
ATOM 1704 N N . ASP A 1 293 ? 64.625 11.486 22.918 1.00 26.56 272 ASP A N 1
ATOM 1705 C CA . ASP A 1 293 ? 64.234 12.663 23.670 1.00 27.11 272 ASP A CA 1
ATOM 1706 C C . ASP A 1 293 ? 65.356 13.728 23.635 1.00 27.41 272 ASP A C 1
ATOM 1707 O O . ASP A 1 293 ? 66.457 13.467 24.128 1.00 27.94 272 ASP A O 1
ATOM 1712 N N . PRO A 1 294 ? 65.078 14.918 23.055 1.00 27.15 273 PRO A N 1
ATOM 1713 C CA . PRO A 1 294 ? 63.848 15.217 22.315 1.00 26.52 273 PRO A CA 1
ATOM 1714 C C . PRO A 1 294 ? 63.801 14.401 21.033 1.00 25.60 273 PRO A C 1
ATOM 1715 O O . PRO A 1 294 ? 64.818 13.875 20.622 1.00 25.46 273 PRO A O 1
ATOM 1719 N N . PRO A 1 295 ? 62.608 14.271 20.423 1.00 25.06 274 PRO A N 1
ATOM 1720 C CA . PRO A 1 295 ? 62.428 13.567 19.164 1.00 24.24 274 PRO A CA 1
ATOM 1721 C C . PRO A 1 295 ? 63.215 14.199 18.018 1.00 23.90 274 PRO A C 1
ATOM 1722 O O . PRO A 1 295 ? 63.630 15.361 18.120 1.00 24.23 274 PRO A O 1
ATOM 1726 N N . ARG A 1 296 ? 63.482 13.416 16.973 1.00 23.35 275 ARG A N 1
ATOM 1727 C CA . ARG A 1 296 ? 64.299 13.887 15.850 1.00 23.12 275 ARG A CA 1
ATOM 1728 C C . ARG A 1 296 ? 63.479 13.791 14.557 1.00 22.50 275 ARG A C 1
ATOM 1729 O O . ARG A 1 296 ? 63.984 13.327 13.529 1.00 22.20 275 ARG A O 1
ATOM 1737 N N . TYR A 1 297 ? 62.223 14.236 14.650 1.00 22.40 276 TYR A N 1
ATOM 1738 C CA . TYR A 1 297 ? 61.277 14.255 13.544 1.00 21.93 276 TYR A CA 1
ATOM 1739 C C . TYR A 1 297 ? 61.762 15.217 12.438 1.00 21.90 276 TYR A C 1
ATOM 1740 O O . TYR A 1 297 ? 62.650 16.036 12.648 1.00 22.27 276 TYR A O 1
ATOM 1749 N N . LEU A 1 298 ? 61.252 15.008 11.224 1.00 21.51 277 LEU A N 1
ATOM 1750 C CA . LEU A 1 298 ? 61.624 15.802 10.066 1.00 21.54 277 LEU A CA 1
ATOM 1751 C C . LEU A 1 298 ? 61.234 17.263 10.311 1.00 21.93 277 LEU A C 1
ATOM 1752 O O . LEU A 1 298 ? 60.152 17.544 10.812 1.00 21.99 277 LEU A O 1
ATOM 1757 N N . ARG A 1 299 ? 62.162 18.158 9.994 1.00 22.26 278 ARG A N 1
ATOM 1758 C CA . ARG A 1 299 ? 62.017 19.598 10.182 1.00 22.75 278 ARG A CA 1
ATOM 1759 C C . ARG A 1 299 ? 61.996 20.246 8.799 1.00 22.81 278 ARG A C 1
ATOM 1760 O O . ARG A 1 299 ? 62.588 19.725 7.873 1.00 22.64 278 ARG A O 1
ATOM 1768 N N . PRO A 1 300 ? 61.281 21.364 8.645 1.00 23.16 279 PRO A N 1
ATOM 1769 C CA . PRO A 1 300 ? 61.400 22.131 7.389 1.00 23.42 279 PRO A CA 1
ATOM 1770 C C . PRO A 1 300 ? 62.850 22.454 6.994 1.00 23.71 279 PRO A C 1
ATOM 1771 O O . PRO A 1 300 ? 63.650 22.959 7.800 1.00 24.05 279 PRO A O 1
ATOM 1775 N N . GLY A 1 301 ? 63.207 22.132 5.757 1.00 23.64 280 GLY A N 1
ATOM 1776 C CA . GLY A 1 301 ? 64.557 22.320 5.294 1.00 23.97 280 GLY A CA 1
ATOM 1777 C C . GLY A 1 301 ? 65.533 21.163 5.519 1.00 23.68 280 GLY A C 1
ATOM 1778 O O . GLY A 1 301 ? 66.644 21.193 4.982 1.00 23.98 280 GLY A O 1
ATOM 1779 N N . ASP A 1 302 ? 65.160 20.161 6.318 1.00 23.21 281 ASP A N 1
ATOM 1780 C CA . ASP A 1 302 ? 65.943 18.915 6.342 1.00 22.97 281 ASP A CA 1
ATOM 1781 C C . ASP A 1 302 ? 66.017 18.311 4.925 1.00 22.87 281 ASP A C 1
ATOM 1782 O O . ASP A 1 302 ? 65.092 18.467 4.124 1.00 22.77 281 ASP A O 1
ATOM 1787 N N . VAL A 1 303 ? 67.101 17.599 4.653 1.00 22.97 282 VAL A N 1
ATOM 1788 C CA . VAL A 1 303 ? 67.252 16.799 3.440 1.00 22.94 282 VAL A CA 1
ATOM 1789 C C . VAL A 1 303 ? 67.545 15.363 3.865 1.00 22.64 282 VAL A C 1
ATOM 1790 O O . VAL A 1 303 ? 68.517 15.127 4.596 1.00 22.83 282 VAL A O 1
ATOM 1794 N N . ILE A 1 304 ? 66.671 14.430 3.449 1.00 22.23 283 ILE A N 1
ATOM 1795 C CA . ILE A 1 304 ? 66.869 13.019 3.670 1.00 22.02 283 ILE A CA 1
ATOM 1796 C C . ILE A 1 304 ? 67.719 12.438 2.541 1.00 22.36 283 ILE A C 1
ATOM 1797 O O . ILE A 1 304 ? 67.384 12.593 1.353 1.00 22.49 283 ILE A O 1
ATOM 1802 N N . GLU A 1 305 ? 68.794 11.760 2.945 1.00 22.60 284 GLU A N 1
ATOM 1803 C CA . GLU A 1 305 ? 69.686 11.066 2.033 1.00 23.02 284 GLU A CA 1
ATOM 1804 C C . GLU A 1 305 ? 69.703 9.586 2.412 1.00 22.86 284 GLU A C 1
ATOM 1805 O O . GLU A 1 305 ? 70.136 9.223 3.515 1.00 22.87 284 GLU A O 1
ATOM 1811 N N . ALA A 1 306 ? 69.228 8.741 1.507 1.00 22.80 285 ALA A N 1
ATOM 1812 C CA . ALA A 1 306 ? 69.137 7.319 1.704 1.00 22.70 285 ALA A CA 1
ATOM 1813 C C . ALA A 1 306 ? 69.954 6.658 0.623 1.00 23.29 285 ALA A C 1
ATOM 1814 O O . ALA A 1 306 ? 69.990 7.136 -0.521 1.00 23.58 285 ALA A O 1
ATOM 1816 N N . HIS A 1 307 ? 70.640 5.585 0.994 1.00 23.56 286 HIS A N 1
ATOM 1817 C CA . HIS A 1 307 ? 71.628 4.965 0.121 1.00 24.29 286 HIS A CA 1
ATOM 1818 C C . HIS A 1 307 ? 71.666 3.466 0.334 1.00 24.41 286 HIS A C 1
ATOM 1819 O O . HIS A 1 307 ? 71.621 2.965 1.474 1.00 24.21 286 HIS A O 1
ATOM 1826 N N . SER A 1 308 ? 71.756 2.743 -0.772 1.00 24.83 287 SER A N 1
ATOM 1827 C CA . SER A 1 308 ? 72.085 1.343 -0.753 1.00 25.22 287 SER A CA 1
ATOM 1828 C C . SER A 1 308 ? 72.993 1.094 -1.976 1.00 26.43 287 SER A C 1
ATOM 1829 O O . SER A 1 308 ? 72.841 1.731 -3.035 1.00 27.50 287 SER A O 1
ATOM 1832 N N . ALA A 1 309 ? 73.993 0.243 -1.827 1.00 26.85 288 ALA A N 1
ATOM 1833 C CA . ALA A 1 309 ? 74.962 0.072 -2.910 1.00 27.85 288 ALA A CA 1
ATOM 1834 C C . ALA A 1 309 ? 74.280 -0.414 -4.208 1.00 28.04 288 ALA A C 1
ATOM 1835 O O . ALA A 1 309 ? 74.646 0.015 -5.302 1.00 28.65 288 ALA A O 1
ATOM 1837 N N . LYS A 1 310 ? 73.292 -1.293 -4.097 1.00 27.60 289 LYS A N 1
ATOM 1838 C CA . LYS A 1 310 ? 72.699 -1.876 -5.298 1.00 27.90 289 LYS A CA 1
ATOM 1839 C C . LYS A 1 310 ? 71.431 -1.175 -5.729 1.00 27.19 289 LYS A C 1
ATOM 1840 O O . LYS A 1 310 ? 70.984 -1.339 -6.862 1.00 27.52 289 LYS A O 1
ATOM 1846 N N . LEU A 1 311 ? 70.866 -0.372 -4.849 1.00 26.32 290 LEU A N 1
ATOM 1847 C CA . LEU A 1 311 ? 69.568 0.207 -5.089 1.00 25.63 290 LEU A CA 1
ATOM 1848 C C . LEU A 1 311 ? 69.620 1.728 -5.298 1.00 25.51 290 LEU A C 1
ATOM 1849 O O . LEU A 1 311 ? 68.593 2.341 -5.529 1.00 25.04 290 LEU A O 1
ATOM 1854 N N . GLY A 1 312 ? 70.811 2.331 -5.206 1.00 25.99 291 GLY A N 1
ATOM 1855 C CA . GLY A 1 312 ? 70.958 3.742 -5.565 1.00 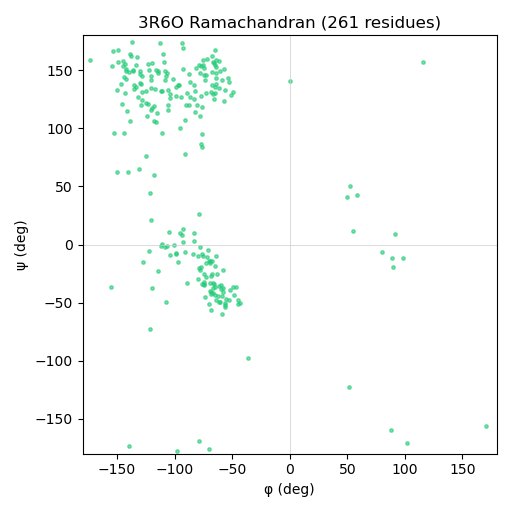26.07 291 GLY A CA 1
ATOM 1856 C C . GLY A 1 312 ? 70.688 4.662 -4.389 1.00 25.34 291 GLY A C 1
ATOM 1857 O O . GLY A 1 312 ? 70.807 4.255 -3.244 1.00 24.98 291 GLY A O 1
ATOM 1858 N N . LYS A 1 313 ? 70.390 5.920 -4.667 1.00 25.25 292 LYS A N 1
ATOM 1859 C CA . LYS A 1 313 ? 70.318 6.932 -3.614 1.00 24.76 292 LYS A CA 1
ATOM 1860 C C . LYS A 1 313 ? 69.100 7.814 -3.789 1.00 24.29 292 LYS A C 1
ATOM 1861 O O . LYS A 1 313 ? 68.625 8.052 -4.904 1.00 24.56 292 LYS A O 1
ATOM 1863 N N . MET A 1 314 ? 68.591 8.291 -2.669 1.00 23.66 293 MET A N 1
ATOM 1864 C CA . MET A 1 314 ? 67.517 9.228 -2.657 1.00 23.28 293 MET A CA 1
ATOM 1865 C C . MET A 1 314 ? 68.035 10.507 -2.049 1.00 23.38 293 MET A C 1
ATOM 1866 O O . MET A 1 314 ? 68.925 10.487 -1.181 1.00 23.45 293 MET A O 1
ATOM 1871 N N . ARG A 1 315 ? 67.456 11.609 -2.483 1.00 23.44 294 ARG A N 1
ATOM 1872 C CA . ARG A 1 315 ? 67.640 12.925 -1.837 1.00 23.48 294 ARG A CA 1
ATOM 1873 C C . ARG A 1 315 ? 66.302 13.641 -1.795 1.00 23.15 294 ARG A C 1
ATOM 1874 O O . ARG A 1 315 ? 65.820 14.180 -2.829 1.00 23.47 294 ARG A O 1
ATOM 1882 N N . LEU A 1 316 ? 65.723 13.693 -0.603 1.00 22.62 295 LEU A N 1
ATOM 1883 C CA . LEU A 1 316 ? 64.383 14.159 -0.423 1.00 22.30 295 LEU A CA 1
ATOM 1884 C C . LEU A 1 316 ? 64.347 15.411 0.465 1.00 22.36 295 LEU A C 1
ATOM 1885 O O . LEU A 1 316 ? 64.575 15.324 1.695 1.00 22.13 295 LEU A O 1
ATOM 1890 N N . PRO A 1 317 ? 64.101 16.581 -0.148 1.00 22.76 296 PRO A N 1
ATOM 1891 C CA . PRO A 1 317 ? 63.965 17.794 0.665 1.00 22.89 296 PRO A CA 1
ATOM 1892 C C . PRO A 1 317 ? 62.628 17.801 1.405 1.00 22.47 296 PRO A C 1
ATOM 1893 O O . PRO A 1 317 ? 61.651 17.312 0.854 1.00 22.26 296 PRO A O 1
ATOM 1897 N N . VAL A 1 318 ? 62.625 18.288 2.655 1.00 22.41 297 VAL A N 1
ATOM 1898 C CA . VAL A 1 318 ? 61.412 18.351 3.476 1.00 22.13 297 VAL A CA 1
ATOM 1899 C C . VAL A 1 318 ? 60.872 19.786 3.536 1.00 22.57 297 VAL A C 1
ATOM 1900 O O . VAL A 1 318 ? 61.613 20.714 3.792 1.00 22.99 297 VAL A O 1
ATOM 1904 N N . HIS A 1 319 ? 59.576 19.935 3.261 1.00 22.53 298 HIS A N 1
ATOM 1905 C CA . HIS A 1 319 ? 58.887 21.214 3.333 1.00 23.00 298 HIS A CA 1
ATOM 1906 C C . HIS A 1 319 ? 57.575 21.020 4.084 1.00 22.79 298 HIS A C 1
ATOM 1907 O O . HIS A 1 319 ? 56.814 20.104 3.747 1.00 22.41 298 HIS A O 1
ATOM 1914 N N . ASP A 1 320 ? 57.276 21.936 5.000 1.00 23.14 299 ASP A N 1
ATOM 1915 C CA . ASP A 1 320 ? 55.990 21.979 5.696 1.00 23.15 299 ASP A CA 1
ATOM 1916 C C . ASP A 1 320 ? 54.971 22.761 4.902 1.00 23.59 299 ASP A C 1
ATOM 1917 O O . ASP A 1 320 ? 55.281 23.833 4.360 1.00 24.16 299 ASP A O 1
ATOM 1922 N N . GLU A 1 321 ? 53.733 22.260 4.891 1.00 23.43 300 GLU A N 1
ATOM 1923 C CA . GLU A 1 321 ? 52.606 23.031 4.403 1.00 23.95 300 GLU A CA 1
ATOM 1924 C C . GLU A 1 321 ? 52.389 24.163 5.378 1.00 25.60 300 GLU A C 1
ATOM 1925 O O . GLU A 1 321 ? 52.425 23.938 6.555 1.00 25.28 300 GLU A O 1
ATOM 1931 N N . LYS A 1 322 ? 52.133 25.374 4.903 1.00 26.64 301 LYS A N 1
ATOM 1932 C CA . LYS A 1 322 ? 51.818 26.464 5.828 1.00 29.13 301 LYS A CA 1
ATOM 1933 C C . LYS A 1 322 ? 50.384 26.356 6.400 1.00 30.27 301 LYS A C 1
ATOM 1934 O O . LYS A 1 322 ? 49.511 25.754 5.781 1.00 30.78 301 LYS A O 1
ATOM 1940 N N . PRO A 1 323 ? 50.146 26.921 7.596 1.00 32.66 302 PRO A N 1
ATOM 1941 C CA . PRO A 1 323 ? 48.787 27.019 8.125 1.00 34.51 302 PRO A CA 1
ATOM 1942 C C . PRO A 1 323 ? 47.904 27.974 7.319 1.00 35.74 302 PRO A C 1
ATOM 1943 O O . PRO A 1 323 ? 46.825 27.547 6.849 1.00 38.21 302 PRO A O 1
#

Secondary structure (DSSP, 8-state):
---EEEEB---EEEEEETTEEEE-S---HHHHHTTHHHHHHHHHHT--BGGGS-B--SSSS-S-EEEEES-STT---EEEEE-GGGEE-TTPPEEE-TT-S-EE--EEEEEEE-S-BSS--GGGGGGGEEEEEEEE--EEHHHH-TT----HHHHH-STTSEEB-S-EEE-TT-SS----EEEEEETTEEEEEEEGGG-SS-HHHHHHHHHTTS-B-TT-EEE----S--GGGSSS-----TT-EEEEEETTTEEEEEEEEEPP-

InterPro domains:
  IPR011234 Fumarylacetoacetase-like, C-terminal [PF01557] (85-297)
  IPR036663 Fumarylacetoacetase-like, C-terminal domain superfamily [G3DSA:3.90.850.10] (79-308)
  IPR036663 Fumarylacetoacetase-like, C-terminal domain superfamily [SSF56529] (72-299)
  IPR051121 Fumarylacetoacetate hydrolase [PTHR42796] (4-297)